Protein 1VPY (pdb70)

Nearest PDB structures (foldseek):
  1vpy-assembly1_A  TM=1.003E+00  e=3.841E-50  Enterococcus faecalis V583
  1ztv-assembly1_B  TM=9.717E-01  e=5.369E-40  Enterococcus faecalis V583
  1vpq-assembly1_A  TM=8.467E-01  e=1.783E-17  Thermotoga maritima MSB8
  3gff-assembly1_B  TM=2.060E-01  e=3.965E-01  Shewanella oneidensis
  5goe-assembly1_A  TM=4.222E-01  e=4.856E+00  Homo sapiens

InterPro domains:
  IPR002763 Protein of unknown function DUF72 [PF01904] (18-260)
  IPR002763 Protein of unknown function DUF72 [PTHR30348] (2-274)
  IPR036520 UPF0759 superfamily [G3DSA:3.20.20.410] (1-277)
  IPR036520 UPF0759 superfamily [SSF117396] (1-264)

Solvent-accessible surface area: 11784 Å² total

Foldseek 3Di:
DQAFEFEEEAPCVVPLLVRLVPGQEYEPVCQDPQDALVVVLVSLVSHDLRRAYEEHHVVLQVGDPCVVPAVDPLSLCSNCNVPNRQVSPRYQAYERAHAQVDADDPVCLVVVVVVLVSQPPGAHEYEYQACNCVPPVNVPVLVSLVSLYQYEQEAEAADPVGGDDRDQDGSHQAEHEYEYAAHFPPPSVLPTAHQDDPVRLVVVVVSQVCSVRHRYYYYYYHGHDPVRSVVSSVNVVNVVND

Structure (mmCIF, N/CA/C/O backbone):
data_1VPY
#
_entry.id   1VPY
#
_cell.length_a   114.079
_cell.length_b   114.079
_cell.length_c   52.307
_cell.angle_alpha   90.00
_cell.angle_beta   90.00
_cell.angle_gamma   120.00
#
_symmetry.space_group_name_H-M   'P 65'
#
loop_
_entity.id
_entity.type
_entity.pdbx_description
1 polymer 'PROTEIN (hypothetical protein EF0366)'
2 non-polymer 'ZINC ION'
3 non-polymer 'UNKNOWN LIGAND'
4 water water
#
loop_
_atom_site.group_PDB
_atom_site.id
_atom_site.type_symbol
_atom_site.label_atom_id
_atom_site.label_alt_id
_atom_site.label_comp_id
_atom_site.label_asym_id
_atom_site.label_entity_id
_atom_site.label_seq_id
_atom_site.pdbx_PDB_ins_code
_atom_site.Cartn_x
_atom_site.Cartn_y
_atom_site.Cartn_z
_atom_site.occupancy
_atom_site.B_iso_or_equiv
_atom_site.auth_seq_id
_atom_site.auth_comp_id
_atom_site.auth_asym_id
_atom_site.auth_atom_id
_atom_site.pdbx_PDB_model_num
ATOM 1 N N . HIS A 1 9 ? 30.738 13.896 49.659 1.00 46.59 -3 HIS A N 1
ATOM 2 C CA . HIS A 1 9 ? 30.368 13.001 48.530 1.00 46.70 -3 HIS A CA 1
ATOM 3 C C . HIS A 1 9 ? 30.560 13.700 47.197 1.00 46.83 -3 HIS A C 1
ATOM 4 O O . HIS A 1 9 ? 30.081 14.822 47.000 1.00 46.85 -3 HIS A O 1
ATOM 11 N N . HIS A 1 10 ? 31.269 13.034 46.288 1.00 46.95 -2 HIS A N 1
ATOM 12 C CA . HIS A 1 10 ? 31.609 13.629 45.000 1.00 47.09 -2 HIS A CA 1
ATOM 13 C C . HIS A 1 10 ? 30.380 13.957 44.136 1.00 47.61 -2 HIS A C 1
ATOM 14 O O . HIS A 1 10 ? 29.866 13.109 43.401 1.00 47.76 -2 HIS A O 1
ATOM 21 N N . HIS A 1 11 ? 29.936 15.206 44.240 1.00 48.17 -1 HIS A N 1
ATOM 22 C CA . HIS A 1 11 ? 28.760 15.710 43.540 1.00 48.78 -1 HIS A CA 1
ATOM 23 C C . HIS A 1 11 ? 29.194 16.434 42.254 1.00 48.64 -1 HIS A C 1
ATOM 24 O O . HIS A 1 11 ? 30.108 17.261 42.283 1.00 48.52 -1 HIS A O 1
ATOM 31 N N . HIS A 1 12 ? 28.563 16.098 41.130 1.00 48.69 0 HIS A N 1
ATOM 32 C CA . HIS A 1 12 ? 28.691 16.885 39.891 1.00 48.69 0 HIS A CA 1
ATOM 33 C C . HIS A 1 12 ? 27.693 18.041 39.955 1.00 49.02 0 HIS A C 1
ATOM 34 O O . HIS A 1 12 ? 26.614 17.890 40.530 1.00 49.34 0 HIS A O 1
ATOM 49 N N . ILE A 1 14 ? 25.053 21.140 38.823 1.00 46.91 2 ILE A N 1
ATOM 50 C CA . ILE A 1 14 ? 24.086 21.758 37.900 1.00 45.62 2 ILE A CA 1
ATOM 51 C C . ILE A 1 14 ? 23.571 23.105 38.426 1.00 44.76 2 ILE A C 1
ATOM 52 O O . ILE A 1 14 ? 22.866 23.162 39.435 1.00 44.81 2 ILE A O 1
ATOM 57 N N . ARG A 1 15 ? 23.908 24.179 37.721 1.00 43.79 3 ARG A N 1
ATOM 58 C CA . ARG A 1 15 ? 23.442 25.521 38.072 1.00 42.80 3 ARG A CA 1
ATOM 59 C C . ARG A 1 15 ? 22.403 26.022 37.072 1.00 42.42 3 ARG A C 1
ATOM 60 O O . ARG A 1 15 ? 22.597 25.920 35.854 1.00 42.21 3 ARG A O 1
ATOM 68 N N . LEU A 1 16 ? 21.308 26.567 37.593 1.00 41.69 4 LEU A N 1
ATOM 69 C CA . LEU A 1 16 ? 20.260 27.144 36.755 1.00 41.23 4 LEU A CA 1
ATOM 70 C C . LEU A 1 16 ? 20.289 28.662 36.811 1.00 40.87 4 LEU A C 1
ATOM 71 O O . LEU A 1 16 ? 20.439 29.252 37.884 1.00 40.89 4 LEU A O 1
ATOM 76 N N . GLY A 1 17 ? 20.137 29.289 35.652 1.00 40.44 5 GLY A N 1
ATOM 77 C CA . GLY A 1 17 ? 20.198 30.739 35.565 1.00 40.18 5 GLY A CA 1
ATOM 78 C C . GLY A 1 17 ? 19.390 31.350 34.445 1.00 39.80 5 GLY A C 1
ATOM 79 O O . GLY A 1 17 ? 18.843 30.643 33.604 1.00 40.00 5 GLY A O 1
ATOM 80 N N . LEU A 1 18 ? 19.327 32.678 34.446 1.00 39.57 6 LEU A N 1
ATOM 81 C CA . LEU A 1 18 ? 18.582 33.438 33.445 1.00 39.32 6 LEU A CA 1
ATOM 82 C C . LEU A 1 18 ? 19.464 34.490 32.793 1.00 39.39 6 LEU A C 1
ATOM 83 O O . LEU A 1 18 ? 20.620 34.676 33.167 1.00 39.29 6 LEU A O 1
ATOM 88 N N . THR A 1 19 ? 18.887 35.179 31.820 1.00 39.74 7 THR A N 1
ATOM 89 C CA . THR A 1 19 ? 19.474 36.369 31.230 1.00 39.90 7 THR A CA 1
ATOM 90 C C . THR A 1 19 ? 18.869 37.614 31.873 1.00 40.33 7 THR A C 1
ATOM 91 O O . THR A 1 19 ? 19.572 38.595 32.144 1.00 40.14 7 THR A O 1
ATOM 95 N N . SER A 1 20 ? 17.558 37.556 32.105 1.00 41.02 8 SER A N 1
ATOM 96 C CA . SER A 1 20 ? 16.803 38.681 32.634 1.00 41.93 8 SER A CA 1
ATOM 97 C C . SER A 1 20 ? 16.722 38.690 34.154 1.00 42.27 8 SER A C 1
ATOM 98 O O . SER A 1 20 ? 15.632 38.607 34.735 1.00 42.37 8 SER A O 1
ATOM 101 N N . PHE A 1 21 ? 17.888 38.784 34.792 1.00 42.67 9 PHE A N 1
ATOM 102 C CA . PHE A 1 21 ? 17.954 39.273 36.165 1.00 43.02 9 PHE A CA 1
ATOM 103 C C . PHE A 1 21 ? 17.289 40.650 36.144 1.00 43.03 9 PHE A C 1
ATOM 104 O O . PHE A 1 21 ? 16.665 41.060 37.119 1.00 43.12 9 PHE A O 1
ATOM 112 N N . SER A 1 22 ? 17.429 41.327 34.999 1.00 43.12 10 SER A N 1
ATOM 113 C CA . SER A 1 22 ? 16.722 42.567 34.652 1.00 43.10 10 SER A CA 1
ATOM 114 C C . SER A 1 22 ? 16.639 43.590 35.793 1.00 43.07 10 SER A C 1
ATOM 115 O O . SER A 1 22 ? 15.590 43.763 36.416 1.00 43.02 10 SER A O 1
ATOM 118 N N . SER A 1 33 ? 13.978 44.336 39.432 1.00 44.78 21 SER A N 1
ATOM 119 C CA . SER A 1 33 ? 14.913 44.102 40.536 1.00 45.00 21 SER A CA 1
ATOM 120 C C . SER A 1 33 ? 16.392 43.942 40.091 1.00 44.83 21 SER A C 1
ATOM 121 O O . SER A 1 33 ? 16.741 44.241 38.947 1.00 44.72 21 SER A O 1
ATOM 124 N N . THR A 1 34 ? 17.243 43.462 41.002 1.00 44.56 22 THR A N 1
ATOM 125 C CA . THR A 1 34 ? 18.702 43.664 40.910 1.00 44.02 22 THR A CA 1
ATOM 126 C C . THR A 1 34 ? 19.540 42.390 40.889 1.00 43.70 22 THR A C 1
ATOM 127 O O . THR A 1 34 ? 19.093 41.341 41.347 1.00 43.48 22 THR A O 1
ATOM 131 N N . LEU A 1 35 ? 20.770 42.505 40.384 1.00 43.36 23 LEU A N 1
ATOM 132 C CA . LEU A 1 35 ? 21.770 41.437 40.485 1.00 43.08 23 LEU A CA 1
ATOM 133 C C . LEU A 1 35 ? 22.011 40.968 41.929 1.00 42.82 23 LEU A C 1
ATOM 134 O O . LEU A 1 35 ? 22.131 39.771 42.178 1.00 42.99 23 LEU A O 1
ATOM 139 N N . TYR A 1 36 ? 22.096 41.906 42.869 1.00 42.45 24 TYR A N 1
ATOM 140 C CA . TYR A 1 36 ? 22.274 41.565 44.279 1.00 42.20 24 TYR A CA 1
ATOM 141 C C . TYR A 1 36 ? 21.155 40.650 44.780 1.00 42.12 24 TYR A C 1
ATOM 142 O O . TYR A 1 36 ? 21.433 39.617 45.388 1.00 42.05 24 TYR A O 1
ATOM 151 N N . GLU A 1 37 ? 19.905 41.024 44.507 1.00 42.10 25 GLU A N 1
ATOM 152 C CA . GLU A 1 37 ? 18.746 40.228 44.919 1.00 42.25 25 GLU A CA 1
ATOM 153 C C . GLU A 1 37 ? 18.593 38.956 44.080 1.00 42.21 25 GLU A C 1
ATOM 154 O O . GLU A 1 37 ? 18.123 37.935 44.573 1.00 42.16 25 GLU A O 1
ATOM 160 N N . TYR A 1 38 ? 18.991 39.017 42.815 1.00 42.32 26 TYR A N 1
ATOM 161 C CA . TYR A 1 38 ? 18.974 37.838 41.959 1.00 42.50 26 TYR A CA 1
ATOM 162 C C . TYR A 1 38 ? 19.869 36.739 42.542 1.00 42.75 26 TYR A C 1
ATOM 163 O O . TYR A 1 38 ? 19.516 35.557 42.517 1.00 42.79 26 TYR A O 1
ATOM 172 N N . ALA A 1 39 ? 21.020 37.146 43.074 1.00 43.10 27 ALA A N 1
ATOM 173 C CA . ALA A 1 39 ? 21.997 36.230 43.658 1.00 43.21 27 ALA A CA 1
ATOM 174 C C . ALA A 1 39 ? 21.540 35.672 45.001 1.00 43.38 27 ALA A C 1
ATOM 175 O O . ALA A 1 39 ? 22.272 34.917 45.639 1.00 43.53 27 ALA A O 1
ATOM 177 N N . SER A 1 40 ? 20.335 36.046 45.428 1.00 43.56 28 SER A N 1
ATOM 178 C CA . SER A 1 40 ? 19.720 35.455 46.619 1.00 43.80 28 SER A CA 1
ATOM 179 C C . SER A 1 40 ? 19.052 34.121 46.299 1.00 43.90 28 SER A C 1
ATOM 180 O O . SER A 1 40 ? 19.026 33.229 47.152 1.00 44.02 28 SER A O 1
ATOM 183 N N . HIS A 1 41 ? 18.502 33.989 45.089 1.00 43.86 29 HIS A N 1
ATOM 184 C CA . HIS A 1 41 ? 17.790 32.761 44.708 1.00 43.92 29 HIS A CA 1
ATOM 185 C C . HIS A 1 41 ? 18.573 31.871 43.746 1.00 43.25 29 HIS A C 1
ATOM 186 O O . HIS A 1 41 ? 18.415 30.658 43.774 1.00 43.28 29 HIS A O 1
ATOM 193 N N . LEU A 1 42 ? 19.387 32.462 42.880 1.00 42.57 30 LEU A N 1
ATOM 194 C CA . LEU A 1 42 ? 20.039 31.667 41.833 1.00 42.05 30 LEU A CA 1
ATOM 195 C C . LEU A 1 42 ? 21.574 31.665 41.875 1.00 41.57 30 LEU A C 1
ATOM 196 O O . LEU A 1 42 ? 22.187 32.655 42.281 1.00 41.44 30 LEU A O 1
ATOM 201 N N . PRO A 1 43 ? 22.194 30.531 41.483 1.00 41.07 31 PRO A N 1
ATOM 202 C CA . PRO A 1 43 ? 23.650 30.381 41.491 1.00 40.52 31 PRO A CA 1
ATOM 203 C C . PRO A 1 43 ? 24.330 30.761 40.169 1.00 39.99 31 PRO A C 1
ATOM 204 O O . PRO A 1 43 ? 25.557 30.710 40.068 1.00 40.09 31 PRO A O 1
ATOM 208 N N . LEU A 1 44 ? 23.546 31.135 39.169 1.00 39.01 32 LEU A N 1
ATOM 209 C CA . LEU A 1 44 ? 24.097 31.405 37.862 1.00 38.55 32 LEU A CA 1
ATOM 210 C C . LEU A 1 44 ? 23.287 32.473 37.162 1.00 38.62 32 LEU A C 1
ATOM 211 O O . LEU A 1 44 ? 22.063 32.501 37.266 1.00 38.41 32 LEU A O 1
ATOM 216 N N . VAL A 1 45 ? 23.980 33.364 36.467 1.00 38.82 33 VAL A N 1
ATOM 217 C CA . VAL A 1 45 ? 23.328 34.352 35.632 1.00 39.49 33 VAL A CA 1
ATOM 218 C C . VAL A 1 45 ? 24.072 34.465 34.308 1.00 40.15 33 VAL A C 1
ATOM 219 O O . VAL A 1 45 ? 25.278 34.248 34.248 1.00 40.01 33 VAL A O 1
ATOM 223 N N . GLU A 1 46 ? 23.343 34.773 33.244 1.00 41.23 34 GLU A N 1
ATOM 224 C CA . GLU A 1 46 ? 23.980 35.198 32.014 1.00 42.46 34 GLU A CA 1
ATOM 225 C C . GLU A 1 46 ? 23.760 36.683 31.853 1.00 43.55 34 GLU A C 1
ATOM 226 O O . GLU A 1 46 ? 22.629 37.161 31.906 1.00 43.56 34 GLU A O 1
ATOM 240 N N . ASP A 1 48 ? 24.205 39.811 29.326 1.00 45.20 36 ASP A N 1
ATOM 241 C CA . ASP A 1 48 ? 24.353 40.159 27.923 1.00 44.83 36 ASP A CA 1
ATOM 242 C C . ASP A 1 48 ? 24.827 41.592 27.726 1.00 44.38 36 ASP A C 1
ATOM 243 O O . ASP A 1 48 ? 25.163 41.993 26.623 1.00 44.03 36 ASP A O 1
ATOM 248 N N . THR A 1 49 ? 24.866 42.343 28.821 1.00 44.15 37 THR A N 1
ATOM 249 C CA . THR A 1 49 ? 25.204 43.765 28.824 1.00 43.88 37 THR A CA 1
ATOM 250 C C . THR A 1 49 ? 26.460 44.144 28.018 1.00 43.64 37 THR A C 1
ATOM 251 O O . THR A 1 49 ? 26.462 45.158 27.325 1.00 43.46 37 THR A O 1
ATOM 255 N N . ALA A 1 50 ? 27.506 43.321 28.097 1.00 43.57 38 ALA A N 1
ATOM 256 C CA . ALA A 1 50 ? 28.786 43.609 27.436 1.00 43.55 38 ALA A CA 1
ATOM 257 C C . ALA A 1 50 ? 28.787 43.280 25.942 1.00 43.69 38 ALA A C 1
ATOM 258 O O . ALA A 1 50 ? 29.712 43.645 25.215 1.00 43.70 38 ALA A O 1
ATOM 260 N N . TYR A 1 51 ? 27.752 42.586 25.493 1.00 43.75 39 TYR A N 1
ATOM 261 C CA . TYR A 1 51 ? 27.561 42.314 24.080 1.00 43.98 39 TYR A CA 1
ATOM 262 C C . TYR A 1 51 ? 27.335 43.618 23.324 1.00 44.05 39 TYR A C 1
ATOM 263 O O . TYR A 1 51 ? 27.712 43.739 22.154 1.00 44.05 39 TYR A O 1
ATOM 272 N N . TYR A 1 52 ? 26.730 44.594 23.999 1.00 43.96 40 TYR A N 1
ATOM 273 C CA . TYR A 1 52 ? 26.348 45.856 23.354 1.00 43.85 40 TYR A CA 1
ATOM 274 C C . TYR A 1 52 ? 27.418 46.911 23.462 1.00 43.43 40 TYR A C 1
ATOM 275 O O . TYR A 1 52 ? 27.478 47.823 22.638 1.00 43.49 40 TYR A O 1
ATOM 284 N N . GLY A 1 53 ? 28.252 46.776 24.488 1.00 42.87 41 GLY A N 1
ATOM 285 C CA . GLY A 1 53 ? 29.330 47.713 24.757 1.00 42.15 41 GLY A CA 1
ATOM 286 C C . GLY A 1 53 ? 30.140 47.206 25.928 1.00 41.74 41 GLY A C 1
ATOM 287 O O . GLY A 1 53 ? 29.584 46.784 26.942 1.00 41.43 41 GLY A O 1
ATOM 288 N N . ILE A 1 54 ? 31.460 47.240 25.776 1.00 41.44 42 ILE A N 1
ATOM 289 C CA . ILE A 1 54 ? 32.368 46.764 26.806 1.00 41.00 42 ILE A CA 1
ATOM 290 C C . ILE A 1 54 ? 32.340 47.727 27.992 1.00 40.84 42 ILE A C 1
ATOM 291 O O . ILE A 1 54 ? 32.685 48.894 27.847 1.00 40.94 42 ILE A O 1
ATOM 296 N N . PRO A 1 55 ? 31.914 47.241 29.170 1.00 40.74 43 PRO A N 1
ATOM 297 C CA . PRO A 1 55 ? 31.769 48.098 30.345 1.00 40.74 43 PRO A CA 1
ATOM 298 C C . PRO A 1 55 ? 33.132 48.470 30.931 1.00 40.76 43 PRO A C 1
ATOM 299 O O . PRO A 1 55 ? 34.114 47.786 30.645 1.00 40.94 43 PRO A O 1
ATOM 303 N N . PRO A 1 56 ? 33.205 49.548 31.736 1.00 40.78 44 PRO A N 1
ATOM 304 C CA . PRO A 1 56 ? 34.488 49.841 32.383 1.00 40.74 44 PRO A CA 1
ATOM 305 C C . PRO A 1 56 ? 34.814 48.822 33.479 1.00 40.67 44 PRO A C 1
ATOM 306 O O . PRO A 1 56 ? 33.910 48.336 34.157 1.00 40.49 44 PRO A O 1
ATOM 310 N N . LYS A 1 57 ? 36.100 48.514 33.636 1.00 40.83 45 LYS A N 1
ATOM 311 C CA . LYS A 1 57 ? 36.575 47.485 34.572 1.00 40.99 45 LYS A CA 1
ATOM 312 C C . LYS A 1 57 ? 35.914 47.529 35.954 1.00 41.05 45 LYS A C 1
ATOM 313 O O . LYS A 1 57 ? 35.575 46.489 36.515 1.00 41.10 45 LYS A O 1
ATOM 315 N N . GLU A 1 58 ? 35.723 48.733 36.486 1.00 41.33 46 GLU A N 1
ATOM 316 C CA . GLU A 1 58 ? 35.195 48.917 37.845 1.00 41.65 46 GLU A CA 1
ATOM 317 C C . GLU A 1 58 ? 33.716 48.561 38.000 1.00 41.46 46 GLU A C 1
ATOM 318 O O . GLU A 1 58 ? 33.268 48.265 39.109 1.00 41.66 46 GLU A O 1
ATOM 324 N N . ARG A 1 59 ? 32.965 48.586 36.900 1.00 41.19 47 ARG A N 1
ATOM 325 C CA . ARG A 1 59 ? 31.583 48.109 36.916 1.00 40.84 47 ARG A CA 1
ATOM 326 C C . ARG A 1 59 ? 31.570 46.595 37.101 1.00 40.28 47 ARG A C 1
ATOM 327 O O . ARG A 1 59 ? 30.847 46.073 37.955 1.00 40.54 47 ARG A O 1
ATOM 335 N N . VAL A 1 60 ? 32.382 45.904 36.302 1.00 39.40 48 VAL A N 1
ATOM 336 C CA . VAL A 1 60 ? 32.601 44.467 36.444 1.00 38.43 48 VAL A CA 1
ATOM 337 C C . VAL A 1 60 ? 33.055 44.124 37.869 1.00 38.22 48 VAL A C 1
ATOM 338 O O . VAL A 1 60 ? 32.606 43.133 38.442 1.00 38.28 48 VAL A O 1
ATOM 342 N N . ALA A 1 61 ? 33.923 44.964 38.436 1.00 37.83 49 ALA A N 1
ATOM 343 C CA . ALA A 1 61 ? 34.400 44.809 39.812 1.00 37.42 49 ALA A CA 1
ATOM 344 C C . ALA A 1 61 ? 33.260 44.787 40.830 1.00 37.21 49 ALA A C 1
ATOM 345 O O . ALA A 1 61 ? 33.259 43.951 41.740 1.00 37.18 49 ALA A O 1
ATOM 347 N N . GLU A 1 62 ? 32.294 45.695 40.669 1.00 37.02 50 GLU A N 1
ATOM 348 C CA . GLU A 1 62 ? 31.139 45.765 41.574 1.00 36.76 50 GLU A CA 1
ATOM 349 C C . GLU A 1 62 ? 30.207 44.579 41.399 1.00 36.65 50 GLU A C 1
ATOM 350 O O . GLU A 1 62 ? 29.697 44.049 42.394 1.00 36.68 50 GLU A O 1
ATOM 356 N N . TRP A 1 63 ? 29.995 44.164 40.144 1.00 36.14 51 TRP A N 1
ATOM 357 C CA . TRP A 1 63 ? 29.201 42.973 39.850 1.00 36.07 51 TRP A CA 1
ATOM 358 C C . TRP A 1 63 ? 29.757 41.797 40.629 1.00 36.05 51 TRP A C 1
ATOM 359 O O . TRP A 1 63 ? 29.003 41.053 41.259 1.00 36.01 51 TRP A O 1
ATOM 370 N N . VAL A 1 64 ? 31.081 41.648 40.581 1.00 36.04 52 VAL A N 1
ATOM 371 C CA . VAL A 1 64 ? 31.784 40.589 41.295 1.00 36.06 52 VAL A CA 1
ATOM 372 C C . VAL A 1 64 ? 31.521 40.665 42.802 1.00 36.18 52 VAL A C 1
ATOM 373 O O . VAL A 1 64 ? 31.130 39.666 43.409 1.00 36.41 52 VAL A O 1
ATOM 377 N N . LYS A 1 65 ? 31.700 41.849 43.385 1.00 36.06 53 LYS A N 1
ATOM 378 C CA . LYS A 1 65 ? 31.503 42.057 44.823 1.00 36.09 53 LYS A CA 1
ATOM 379 C C . LYS A 1 65 ? 30.058 41.810 45.299 1.00 36.22 53 LYS A C 1
ATOM 380 O O . LYS A 1 65 ? 29.831 41.467 46.466 1.00 36.14 53 LYS A O 1
ATOM 383 N N . ALA A 1 66 ? 29.096 41.964 44.388 1.00 36.25 54 ALA A N 1
ATOM 384 C CA . ALA A 1 66 ? 27.667 41.959 44.730 1.00 36.30 54 ALA A CA 1
ATOM 385 C C . ALA A 1 66 ? 27.050 40.570 44.877 1.00 36.27 54 ALA A C 1
ATOM 386 O O . ALA A 1 66 ? 25.910 40.436 45.338 1.00 36.27 54 ALA A O 1
ATOM 388 N N . VAL A 1 67 ? 27.800 39.547 44.482 1.00 36.27 55 VAL A N 1
ATOM 389 C CA . VAL A 1 67 ? 27.312 38.166 44.493 1.00 36.20 55 VAL A CA 1
ATOM 390 C C . VAL A 1 67 ? 28.057 37.295 45.535 1.00 36.43 55 VAL A C 1
ATOM 391 O O . VAL A 1 67 ? 29.178 37.634 45.930 1.00 36.40 55 VAL A O 1
ATOM 395 N N . PRO A 1 68 ? 27.433 36.182 45.994 1.00 36.53 56 PRO A N 1
ATOM 396 C CA . PRO A 1 68 ? 28.081 35.263 46.943 1.00 36.49 56 PRO A CA 1
ATOM 397 C C . PRO A 1 68 ? 29.397 34.665 46.433 1.00 36.67 56 PRO A C 1
ATOM 398 O O . PRO A 1 68 ? 29.687 34.711 45.229 1.00 36.69 56 PRO A O 1
ATOM 402 N N . GLU A 1 69 ? 30.170 34.097 47.358 1.00 36.83 57 GLU A N 1
ATOM 403 C CA . GLU A 1 69 ? 31.496 33.539 47.065 1.00 36.86 57 GLU A CA 1
ATOM 404 C C . GLU A 1 69 ? 31.534 32.547 45.891 1.00 36.74 57 GLU A C 1
ATOM 405 O O . GLU A 1 69 ? 32.537 32.464 45.194 1.00 36.83 57 GLU A O 1
ATOM 411 N N . ASN A 1 70 ? 30.458 31.798 45.674 1.00 36.71 58 ASN A N 1
ATOM 412 C CA . ASN A 1 70 ? 30.452 30.826 44.586 1.00 37.23 58 ASN A CA 1
ATOM 413 C C . ASN A 1 70 ? 29.221 30.908 43.680 1.00 37.15 58 ASN A C 1
ATOM 414 O O . ASN A 1 70 ? 28.606 29.895 43.326 1.00 36.98 58 ASN A O 1
ATOM 419 N N . PHE A 1 71 ? 28.885 32.142 43.319 1.00 36.93 59 PHE A N 1
ATOM 420 C CA . PHE A 1 71 ? 27.937 32.444 42.270 1.00 36.71 59 PHE A CA 1
ATOM 421 C C . PHE A 1 71 ? 28.727 32.456 40.964 1.00 36.78 59 PHE A C 1
ATOM 422 O O . PHE A 1 71 ? 29.903 32.813 40.951 1.00 36.99 59 PHE A O 1
ATOM 430 N N . ARG A 1 72 ? 28.105 32.054 39.864 1.00 36.81 60 ARG A N 1
ATOM 431 C CA . ARG A 1 72 ? 28.819 32.053 38.591 1.00 36.85 60 ARG A CA 1
ATOM 432 C C . ARG A 1 72 ? 28.183 32.954 37.549 1.00 37.03 60 ARG A C 1
ATOM 433 O O . ARG A 1 72 ? 26.968 33.153 37.543 1.00 36.99 60 ARG A O 1
ATOM 441 N N . PHE A 1 73 ? 29.032 33.493 36.675 1.00 37.16 61 PHE A N 1
ATOM 442 C CA . PHE A 1 73 ? 28.610 34.376 35.602 1.00 37.12 61 PHE A CA 1
ATOM 443 C C . PHE A 1 73 ? 28.912 33.733 34.270 1.00 37.48 61 PHE A C 1
ATOM 444 O O . PHE A 1 73 ? 30.019 33.241 34.052 1.00 37.65 61 PHE A O 1
ATOM 452 N N . VAL A 1 74 ? 27.932 33.743 33.377 1.00 38.01 62 VAL A N 1
ATOM 453 C CA . VAL A 1 74 ? 28.192 33.484 31.975 1.00 38.47 62 VAL A CA 1
ATOM 454 C C . VAL A 1 74 ? 28.207 34.854 31.323 1.00 39.26 62 VAL A C 1
ATOM 455 O O . VAL A 1 74 ? 27.182 35.539 31.256 1.00 39.38 62 VAL A O 1
ATOM 467 N N . LYS A 1 76 ? 28.531 37.099 28.176 1.00 39.13 64 LYS A N 1
ATOM 468 C CA . LYS A 1 76 ? 28.462 37.140 26.725 1.00 38.83 64 LYS A CA 1
ATOM 469 C C . LYS A 1 76 ? 29.475 38.156 26.194 1.00 38.75 64 LYS A C 1
ATOM 470 O O . LYS A 1 76 ? 29.470 39.312 26.610 1.00 39.33 64 LYS A O 1
ATOM 476 N N . VAL A 1 77 ? 30.350 37.717 25.294 1.00 38.34 65 VAL A N 1
ATOM 477 C CA . VAL A 1 77 ? 31.397 38.582 24.724 1.00 38.06 65 VAL A CA 1
ATOM 478 C C . VAL A 1 77 ? 30.844 39.699 23.830 1.00 37.90 65 VAL A C 1
ATOM 479 O O . VAL A 1 77 ? 29.724 39.602 23.309 1.00 38.00 65 VAL A O 1
ATOM 483 N N . TYR A 1 78 ? 31.640 40.752 23.666 1.00 37.62 66 TYR A N 1
ATOM 484 C CA . TYR A 1 78 ? 31.289 41.887 22.816 1.00 37.74 66 TYR A CA 1
ATOM 485 C C . TYR A 1 78 ? 30.886 41.441 21.400 1.00 37.79 66 TYR A C 1
ATOM 486 O O . TYR A 1 78 ? 31.539 40.585 20.802 1.00 37.61 66 TYR A O 1
ATOM 495 N N . SER A 1 79 ? 29.807 42.026 20.882 1.00 37.99 67 SER A N 1
ATOM 496 C CA . SER A 1 79 ? 29.256 41.656 19.571 1.00 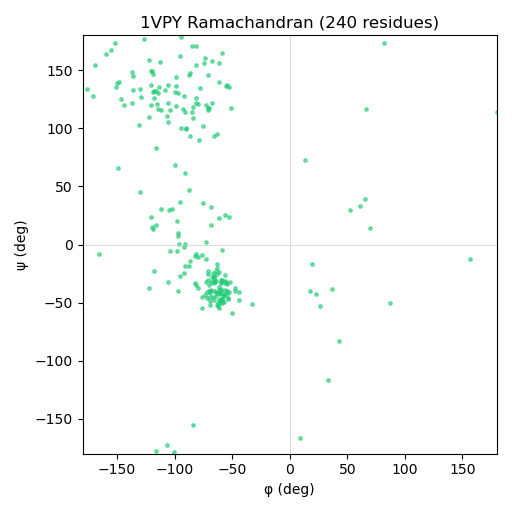38.32 67 SER A CA 1
ATOM 497 C C . SER A 1 79 ? 30.306 41.563 18.462 1.00 38.54 67 SER A C 1
ATOM 498 O O . SER A 1 79 ? 30.222 40.694 17.592 1.00 38.59 67 SER A O 1
ATOM 501 N N . GLY A 1 80 ? 31.288 42.460 18.507 1.00 38.77 68 GLY A N 1
ATOM 502 C CA . GLY A 1 80 ? 32.400 42.455 17.562 1.00 39.15 68 GLY A CA 1
ATOM 503 C C . GLY A 1 80 ? 33.226 41.181 17.570 1.00 39.50 68 GLY A C 1
ATOM 504 O O . GLY A 1 80 ? 33.751 40.771 16.531 1.00 39.74 68 GLY A O 1
ATOM 505 N N . ILE A 1 81 ? 33.340 40.552 18.740 1.00 39.74 69 ILE A N 1
ATOM 506 C CA . ILE A 1 81 ? 34.122 39.324 18.901 1.00 39.85 69 ILE A CA 1
ATOM 507 C C . ILE A 1 81 ? 33.446 38.130 18.222 1.00 40.16 69 ILE A C 1
ATOM 508 O O . ILE A 1 81 ? 34.121 37.225 17.739 1.00 40.20 69 ILE A O 1
ATOM 513 N N . SER A 1 82 ? 32.118 38.140 18.167 1.00 40.62 70 SER A N 1
ATOM 514 C CA . SER A 1 82 ? 31.379 37.065 17.505 1.00 41.19 70 SER A CA 1
ATOM 515 C C . SER A 1 82 ? 30.881 37.465 16.110 1.00 41.73 70 SER A C 1
ATOM 516 O O . SER A 1 82 ? 29.845 36.981 15.641 1.00 41.64 70 SER A O 1
ATOM 519 N N . CYS A 1 83 ? 31.638 38.349 15.461 1.00 42.49 71 CYS A N 1
ATOM 520 C CA . CYS A 1 83 ? 31.392 38.766 14.078 1.00 43.50 71 CYS A CA 1
ATOM 521 C C . CYS A 1 83 ? 30.036 39.448 13.840 1.00 43.70 71 CYS A C 1
ATOM 522 O O . CYS A 1 83 ? 29.448 39.321 12.763 1.00 43.87 71 CYS A O 1
ATOM 525 N N . GLN A 1 84 ? 29.553 40.179 14.838 1.00 44.16 72 GLN A N 1
ATOM 526 C CA . GLN A 1 84 ? 28.249 40.837 14.744 1.00 44.63 72 GLN A CA 1
ATOM 527 C C . GLN A 1 84 ? 28.333 42.346 14.933 1.00 45.01 72 GLN A C 1
ATOM 528 O O . GLN A 1 84 ? 27.623 43.103 14.263 1.00 45.28 72 GLN A O 1
ATOM 534 N N . GLY A 1 85 ? 29.202 42.781 15.839 1.00 45.22 73 GLY A N 1
ATOM 535 C CA . GLY A 1 85 ? 29.355 44.199 16.133 1.00 45.62 73 GLY A CA 1
ATOM 536 C C . GLY A 1 85 ? 29.801 45.052 14.958 1.00 45.95 73 GLY A C 1
ATOM 537 O O . GLY A 1 85 ? 30.401 44.560 13.994 1.00 46.12 73 GLY A O 1
ATOM 538 N N . GLU A 1 86 ? 29.487 46.341 15.044 1.00 45.87 74 GLU A N 1
ATOM 539 C CA . GLU A 1 86 ? 30.062 47.342 14.165 1.00 45.75 74 GLU A CA 1
ATOM 540 C C . GLU A 1 86 ? 31.372 47.823 14.797 1.00 45.41 74 GLU A C 1
ATOM 541 O O . GLU A 1 86 ? 31.631 49.022 14.874 1.00 45.57 74 GLU A O 1
ATOM 547 N N . TRP A 1 87 ? 32.199 46.874 15.235 1.00 44.98 75 TRP A N 1
ATOM 548 C CA . TRP A 1 87 ? 33.319 47.157 16.142 1.00 44.50 75 TRP A CA 1
ATOM 549 C C . TRP A 1 87 ? 34.377 48.113 15.599 1.00 44.02 75 TRP A C 1
ATOM 550 O O . TRP A 1 87 ? 35.091 48.741 16.384 1.00 44.01 75 TRP A O 1
ATOM 561 N N . GLN A 1 88 ? 34.481 48.216 14.273 1.00 43.45 76 GLN A N 1
ATOM 562 C CA . GLN A 1 88 ? 35.399 49.168 13.631 1.00 42.94 76 GLN A CA 1
ATOM 563 C C . GLN A 1 88 ? 35.105 50.610 14.049 1.00 42.44 76 GLN A C 1
ATOM 564 O O . GLN A 1 88 ? 36.011 51.443 14.100 1.00 42.30 76 GLN A O 1
ATOM 570 N N . THR A 1 89 ? 33.834 50.887 14.342 1.00 41.91 77 THR A N 1
ATOM 571 C CA . THR A 1 89 ? 33.385 52.196 14.822 1.00 41.47 77 THR A CA 1
ATOM 572 C C . THR A 1 89 ? 34.071 52.584 16.135 1.00 41.28 77 THR A C 1
ATOM 573 O O . THR A 1 89 ? 34.291 53.770 16.391 1.00 41.34 77 THR A O 1
ATOM 577 N N . TYR A 1 90 ? 34.422 51.585 16.945 1.00 41.03 78 TYR A N 1
ATOM 578 C CA . TYR A 1 90 ? 34.964 51.813 18.285 1.00 40.89 78 TYR A CA 1
ATOM 579 C C . TYR A 1 90 ? 36.389 51.297 18.498 1.00 40.93 78 TYR A C 1
ATOM 580 O O . TYR A 1 90 ? 37.081 51.764 19.399 1.00 40.89 78 TYR A O 1
ATOM 589 N N . TYR A 1 91 ? 36.824 50.330 17.695 1.00 41.01 79 TYR A N 1
ATOM 590 C CA . TYR A 1 91 ? 38.154 49.741 17.877 1.00 41.20 79 TYR A CA 1
ATOM 591 C C . TYR A 1 91 ? 38.967 49.702 16.580 1.00 41.58 79 TYR A C 1
ATOM 592 O O . TYR A 1 91 ? 38.453 49.317 15.527 1.00 41.52 79 TYR A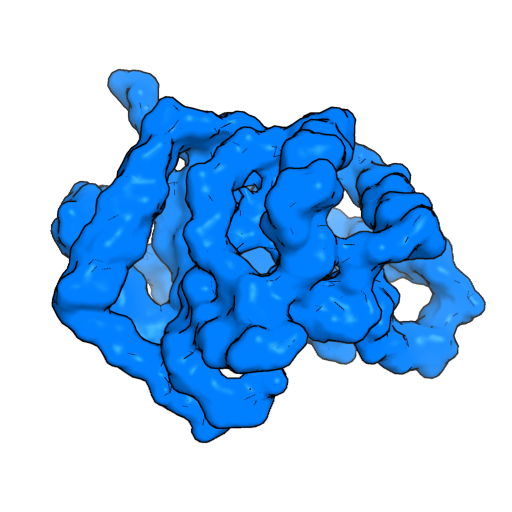 O 1
ATOM 601 N N . ALA A 1 92 ? 40.229 50.126 16.676 1.00 42.22 80 ALA A N 1
ATOM 602 C CA . ALA A 1 92 ? 41.120 50.301 15.516 1.00 42.98 80 ALA A CA 1
ATOM 603 C C . ALA A 1 92 ? 41.521 48.993 14.825 1.00 43.59 80 ALA A C 1
ATOM 604 O O . ALA A 1 92 ? 41.741 48.970 13.611 1.00 43.59 80 ALA A O 1
ATOM 606 N N . SER A 1 93 ? 41.623 47.919 15.609 1.00 44.35 81 SER A N 1
ATOM 607 C CA . SER A 1 93 ? 41.918 46.579 15.099 1.00 44.95 81 SER A CA 1
ATOM 608 C C . SER A 1 93 ? 41.375 45.524 16.058 1.00 45.35 81 SER A C 1
ATOM 609 O O . SER A 1 93 ? 40.991 45.843 17.188 1.00 45.43 81 SER A O 1
ATOM 612 N N . GLU A 1 94 ? 41.346 44.272 15.599 1.00 45.84 82 GLU A N 1
ATOM 613 C CA . GLU A 1 94 ? 40.848 43.149 16.396 1.00 46.36 82 GLU A CA 1
ATOM 614 C C . GLU A 1 94 ? 41.583 43.022 17.729 1.00 46.35 82 GLU A C 1
ATOM 615 O O . GLU A 1 94 ? 40.967 42.720 18.751 1.00 46.39 82 GLU A O 1
ATOM 621 N N . GLU A 1 95 ? 42.894 43.262 17.706 1.00 46.49 83 GLU A N 1
ATOM 622 C CA . GLU A 1 95 ? 43.737 43.169 18.900 1.00 46.75 83 GLU A CA 1
ATOM 623 C C . GLU A 1 95 ? 43.353 44.177 19.978 1.00 46.76 83 GLU A C 1
ATOM 624 O O . GLU A 1 95 ? 43.143 43.804 21.130 1.00 46.71 83 GLU A O 1
ATOM 630 N N . GLU A 1 96 ? 43.260 45.449 19.593 1.00 46.97 84 GLU A N 1
ATOM 631 C CA . GLU A 1 96 ? 42.832 46.524 20.487 1.00 47.21 84 GLU A CA 1
ATOM 632 C C . GLU A 1 96 ? 41.493 46.183 21.150 1.00 47.40 84 GLU A C 1
ATOM 633 O O . GLU A 1 96 ? 41.276 46.480 22.330 1.00 47.35 84 GLU A O 1
ATOM 647 N N . ILE A 1 98 ? 40.180 43.016 21.636 1.00 46.56 86 ILE A N 1
ATOM 648 C CA . ILE A 1 98 ? 40.383 41.925 22.581 1.00 45.96 86 ILE A CA 1
ATOM 649 C C . ILE A 1 98 ? 40.992 42.421 23.897 1.00 45.83 86 ILE A C 1
ATOM 650 O O . ILE A 1 98 ? 40.549 42.013 24.975 1.00 45.92 86 ILE A O 1
ATOM 655 N N . THR A 1 99 ? 41.979 43.315 23.804 1.00 45.36 87 THR A N 1
ATOM 656 C CA . THR A 1 99 ? 42.621 43.910 24.983 1.00 45.07 87 THR A CA 1
ATOM 657 C C . THR A 1 99 ? 41.634 44.683 25.858 1.00 44.77 87 THR A C 1
ATOM 658 O O . THR A 1 99 ? 41.695 44.600 27.083 1.00 44.89 87 THR A O 1
ATOM 662 N N . ALA A 1 100 ? 40.743 45.444 25.224 1.00 44.32 88 ALA A N 1
ATOM 663 C CA . ALA A 1 100 ? 39.739 46.225 25.942 1.00 44.01 88 ALA A CA 1
ATOM 664 C C . ALA A 1 100 ? 38.778 45.314 26.696 1.00 43.84 88 ALA A C 1
ATOM 665 O O . ALA A 1 100 ? 38.467 45.557 27.866 1.00 43.74 88 ALA A O 1
ATOM 667 N N . PHE A 1 101 ? 38.329 44.256 26.023 1.00 43.71 89 PHE A N 1
ATOM 668 C CA . PHE A 1 101 ? 37.437 43.277 26.631 1.00 43.56 89 PHE A CA 1
ATOM 669 C C . PHE A 1 101 ? 38.099 42.580 27.818 1.00 43.47 89 PHE A C 1
ATOM 670 O O . PHE A 1 101 ? 37.539 4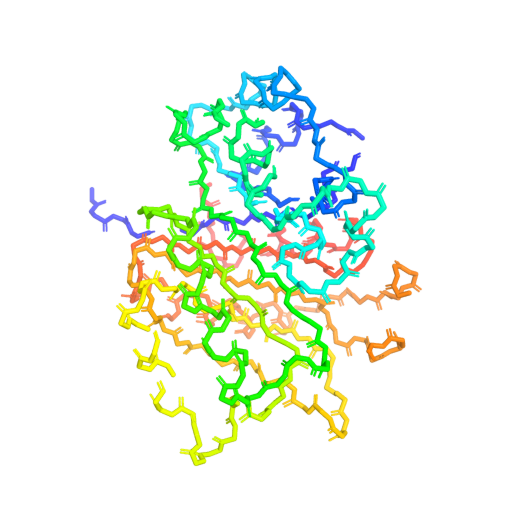2.562 28.919 1.00 43.76 89 PHE A O 1
ATOM 678 N N . LEU A 1 102 ? 39.292 42.029 27.598 1.00 43.10 90 LEU A N 1
ATOM 679 C CA . LEU A 1 102 ? 40.008 41.290 28.638 1.00 42.68 90 LEU A CA 1
ATOM 680 C C . LEU A 1 102 ? 40.475 42.185 29.784 1.00 42.82 90 LEU A C 1
ATOM 681 O O . LEU A 1 102 ? 40.625 41.714 30.919 1.00 42.93 90 LEU A O 1
ATOM 686 N N . GLU A 1 103 ? 40.709 43.464 29.482 1.00 42.71 91 GLU A N 1
ATOM 687 C CA . GLU A 1 103 ? 41.094 44.448 30.498 1.00 42.95 91 GLU A CA 1
ATOM 688 C C . GLU A 1 103 ? 39.911 44.785 31.404 1.00 42.96 91 GLU A C 1
ATOM 689 O O . GLU A 1 103 ? 40.068 44.913 32.619 1.00 43.07 91 GLU A O 1
ATOM 691 N N . SER A 1 104 ? 38.727 44.917 30.810 1.00 43.08 92 SER A N 1
ATOM 692 C CA . SER A 1 104 ? 37.522 45.218 31.574 1.00 43.07 92 SER A CA 1
ATOM 693 C C . SER A 1 104 ? 37.034 43.992 32.328 1.00 43.01 92 SER A C 1
ATOM 694 O O . SER A 1 104 ? 36.456 44.115 33.404 1.00 43.04 92 SER A O 1
ATOM 705 N N . ALA A 1 106 ? 38.895 41.751 33.666 1.00 42.30 94 ALA A N 1
ATOM 706 C CA . ALA A 1 106 ? 39.918 41.346 34.633 1.00 41.88 94 ALA A CA 1
ATOM 707 C C . ALA A 1 106 ? 39.364 40.979 36.016 1.00 41.50 94 ALA A C 1
ATOM 708 O O . ALA A 1 106 ? 39.686 39.905 36.523 1.00 41.63 94 ALA A O 1
ATOM 710 N N . PRO A 1 107 ? 38.521 41.846 36.626 1.00 41.15 95 PRO A N 1
ATOM 711 C CA . PRO A 1 107 ? 38.114 41.526 37.994 1.00 40.98 95 PRO A CA 1
ATOM 712 C C . PRO A 1 107 ? 37.249 40.267 38.088 1.00 40.89 95 PRO A C 1
ATOM 713 O O . PRO A 1 107 ? 37.219 39.634 39.137 1.00 41.01 95 PRO A O 1
ATOM 717 N N . LEU A 1 108 ? 36.558 39.912 37.005 1.00 40.52 96 LEU A N 1
ATOM 718 C CA . LEU A 1 108 ? 35.798 38.665 36.954 1.00 40.16 96 LEU A CA 1
ATOM 719 C C . LEU A 1 108 ? 36.721 37.457 36.752 1.00 40.21 96 LEU A C 1
ATOM 720 O O . LEU A 1 108 ? 36.574 36.435 37.423 1.00 39.97 96 LEU A O 1
ATOM 725 N N . ILE A 1 109 ? 37.664 37.589 35.824 1.00 40.40 97 ILE A N 1
ATOM 726 C CA . ILE A 1 109 ? 38.626 36.534 35.509 1.00 40.57 97 ILE A CA 1
ATOM 727 C C . ILE A 1 109 ? 39.461 36.157 36.741 1.00 40.73 97 ILE A C 1
ATOM 728 O O . ILE A 1 109 ? 39.629 34.976 37.054 1.00 40.88 97 ILE A O 1
ATOM 733 N N . GLU A 1 110 ? 39.960 37.171 37.444 1.00 40.75 98 GLU A N 1
ATOM 734 C CA . GLU A 1 110 ? 40.752 36.976 38.654 1.00 40.71 98 GLU A CA 1
ATOM 735 C C . GLU A 1 110 ? 39.914 36.516 39.850 1.00 40.42 98 GLU A C 1
ATOM 736 O O . GLU A 1 110 ? 40.464 36.082 40.867 1.00 40.83 98 GLU A O 1
ATOM 742 N N . SER A 1 111 ? 38.594 36.604 39.728 1.00 40.03 99 SER A N 1
ATOM 743 C CA . SER A 1 111 ? 37.697 36.320 40.849 1.00 39.76 99 SER A CA 1
ATOM 744 C C . SER A 1 111 ? 37.306 34.856 40.988 1.00 39.47 99 SER A C 1
ATOM 745 O O . SER A 1 111 ? 36.841 34.446 42.054 1.00 39.53 99 SER A O 1
ATOM 748 N N . LYS A 1 112 ? 37.479 34.083 39.914 1.00 39.07 100 LYS A N 1
ATOM 749 C CA . LYS A 1 112 ? 37.057 32.676 39.865 1.00 38.71 100 LYS A CA 1
ATOM 750 C C . LYS A 1 112 ? 35.526 32.499 39.852 1.00 38.42 100 LYS A C 1
ATOM 751 O O . LYS A 1 112 ? 35.020 31.389 40.056 1.00 38.47 100 LYS A O 1
ATOM 753 N N . LYS A 1 113 ? 34.797 33.587 39.599 1.00 37.92 101 LYS A N 1
ATOM 754 C CA . LYS A 1 113 ? 33.333 33.543 39.497 1.00 37.31 101 LYS A CA 1
ATOM 755 C C . LYS A 1 113 ? 32.875 33.453 38.042 1.00 37.27 101 LYS A C 1
ATOM 756 O O . LYS A 1 113 ? 31.683 33.540 37.742 1.00 37.49 101 LYS A O 1
ATOM 762 N N . LEU A 1 114 ? 33.824 33.276 37.132 1.00 36.99 102 LEU A N 1
ATOM 763 C CA . LEU A 1 114 ? 33.487 33.127 35.723 1.00 36.48 102 LEU A CA 1
ATOM 764 C C . LEU A 1 114 ? 33.120 31.679 35.432 1.00 36.57 102 LEU A C 1
ATOM 765 O O . LEU A 1 114 ? 33.931 30.776 35.622 1.00 36.46 102 LEU A O 1
ATOM 770 N N . PHE A 1 115 ? 31.886 31.458 34.991 1.00 36.51 103 PHE A N 1
ATOM 771 C CA . PHE A 1 115 ? 31.521 30.156 34.471 1.00 36.64 103 PHE A CA 1
ATOM 772 C C . PHE A 1 115 ? 32.109 29.984 33.053 1.00 36.52 103 PHE A C 1
ATOM 773 O O . PHE A 1 115 ? 32.845 29.030 32.794 1.00 36.60 103 PHE A O 1
ATOM 781 N N . ALA A 1 116 ? 31.813 30.921 32.157 1.00 36.14 104 ALA A N 1
ATOM 782 C CA . ALA A 1 116 ? 32.394 30.912 30.817 1.00 36.26 104 ALA A CA 1
ATOM 783 C C . ALA A 1 116 ? 32.115 32.221 30.090 1.00 36.31 104 ALA A C 1
ATOM 784 O O . ALA A 1 116 ? 31.146 32.910 30.415 1.00 36.55 104 ALA A O 1
ATOM 786 N N . PHE A 1 117 ? 32.973 32.576 29.135 1.00 36.08 105 PHE A N 1
ATOM 787 C CA . PHE A 1 117 ? 32.616 33.598 28.151 1.00 36.44 105 PHE A CA 1
ATOM 788 C C . PHE A 1 117 ? 31.778 32.950 27.061 1.00 36.55 105 PHE A C 1
ATOM 789 O O . PHE A 1 117 ? 32.192 31.942 26.480 1.00 37.16 105 PHE A O 1
ATOM 797 N N . LEU A 1 118 ? 30.596 33.501 26.799 1.00 36.42 106 LEU A N 1
ATOM 798 C CA . LEU A 1 118 ? 29.756 32.972 25.728 1.00 36.42 106 LEU A CA 1
ATOM 799 C C . LEU A 1 118 ? 30.031 33.725 24.445 1.00 36.56 106 LEU A C 1
ATOM 800 O O . LEU A 1 118 ? 29.817 34.926 24.362 1.00 36.74 106 LEU A O 1
ATOM 805 N N . VAL A 1 119 ? 30.543 33.008 23.456 1.00 37.06 107 VAL A N 1
ATOM 806 C CA . VAL A 1 119 ? 30.727 33.562 22.122 1.00 37.23 107 VAL A CA 1
ATOM 807 C C . VAL A 1 119 ? 29.638 32.933 21.258 1.00 37.59 107 VAL A C 1
ATOM 808 O O . VAL A 1 119 ? 29.709 31.752 20.906 1.00 37.84 107 VAL A O 1
ATOM 812 N N . GLN A 1 120 ? 28.622 33.733 20.943 1.00 37.81 108 GLN A N 1
ATOM 813 C CA . GLN A 1 120 ? 27.426 33.257 20.263 1.00 38.04 108 GLN A CA 1
ATOM 814 C C . GLN A 1 120 ? 27.347 33.831 18.839 1.00 38.13 108 GLN A C 1
ATOM 815 O O . GLN A 1 120 ? 27.228 35.046 18.667 1.00 38.35 108 GLN A O 1
ATOM 821 N N . PHE A 1 121 ? 27.412 32.957 17.832 1.00 38.11 109 PHE A N 1
ATOM 822 C CA . PHE A 1 121 ? 27.470 33.379 16.420 1.00 38.53 109 PHE A CA 1
ATOM 823 C C . PHE A 1 121 ? 26.116 33.415 15.726 1.00 38.75 109 PHE A C 1
ATOM 824 O O . PHE A 1 121 ? 25.155 32.810 16.179 1.00 39.10 109 PHE A O 1
ATOM 832 N N . SER A 1 122 ? 26.055 34.119 14.606 1.00 39.26 110 SER A N 1
ATOM 833 C CA . SER A 1 122 ? 24.815 34.249 13.845 1.00 39.49 110 SER A CA 1
ATOM 834 C C . SER A 1 122 ? 24.530 33.054 12.946 1.00 39.67 110 SER A C 1
ATOM 835 O O . SER A 1 122 ? 25.375 32.168 12.764 1.00 39.63 110 SER A O 1
ATOM 838 N N . GLY A 1 123 ? 23.328 33.051 12.379 1.00 39.85 111 GLY A N 1
ATOM 839 C CA . GLY A 1 123 ? 22.913 32.026 11.433 1.00 40.00 111 GLY A CA 1
ATOM 840 C C . GLY A 1 123 ? 23.751 32.018 10.171 1.00 39.95 111 GLY A C 1
ATOM 841 O O . GLY A 1 123 ? 23.797 31.013 9.469 1.00 40.08 111 GLY A O 1
ATOM 842 N N . THR A 1 124 ? 24.424 33.136 9.898 1.00 40.08 112 THR A N 1
ATOM 843 C CA . THR A 1 124 ? 25.250 33.299 8.693 1.00 40.10 112 THR A CA 1
ATOM 844 C C . THR A 1 124 ? 26.682 32.783 8.892 1.00 40.26 112 THR A C 1
ATOM 845 O O . THR A 1 124 ? 27.428 32.608 7.921 1.00 40.28 112 THR A O 1
ATOM 849 N N . PHE A 1 125 ? 27.054 32.554 10.153 1.00 40.33 113 PHE A N 1
ATOM 850 C CA . PHE A 1 125 ? 28.355 31.993 10.525 1.00 40.38 113 PHE A CA 1
ATOM 851 C C . PHE A 1 125 ? 28.279 30.469 10.484 1.00 40.41 113 PHE A C 1
ATOM 852 O O . PHE A 1 125 ? 27.881 29.820 11.463 1.00 40.81 113 PHE A O 1
ATOM 860 N N . GLY A 1 126 ? 28.656 29.903 9.344 1.00 40.25 114 GLY A N 1
ATOM 861 C CA . GLY A 1 126 ? 28.561 28.468 9.128 1.00 40.17 114 GLY A CA 1
ATOM 862 C C . GLY A 1 126 ? 29.906 27.803 8.935 1.00 40.16 114 GLY A C 1
ATOM 863 O O . GLY A 1 126 ? 30.947 28.456 9.004 1.00 40.04 114 GLY A O 1
ATOM 864 N N . CYS A 1 127 ? 29.868 26.496 8.691 1.00 40.26 115 CYS A N 1
ATOM 865 C CA . CYS A 1 127 ? 31.061 25.667 8.533 1.00 40.24 115 CYS A CA 1
ATOM 866 C C . CYS A 1 127 ? 31.852 26.053 7.280 1.00 40.27 115 CYS A C 1
ATOM 867 O O . CYS A 1 127 ? 31.571 25.581 6.175 1.00 40.05 115 CYS A O 1
ATOM 870 N N . THR A 1 128 ? 32.824 26.938 7.470 1.00 40.34 116 THR A N 1
ATOM 871 C CA . THR A 1 128 ? 33.718 27.362 6.402 1.00 40.44 116 THR A CA 1
ATOM 872 C C . THR A 1 128 ? 35.159 27.403 6.915 1.00 40.61 116 THR A C 1
ATOM 873 O O . THR A 1 128 ? 35.401 27.717 8.090 1.00 40.68 116 THR A O 1
ATOM 877 N N . LYS A 1 129 ? 36.102 27.065 6.034 1.00 40.70 117 LYS A N 1
ATOM 878 C CA . LYS A 1 129 ? 37.529 27.066 6.363 1.00 40.78 117 LYS A CA 1
ATOM 879 C C . LYS A 1 129 ? 37.935 28.409 6.960 1.00 40.85 117 LYS A C 1
ATOM 880 O O . LYS A 1 129 ? 38.688 28.459 7.938 1.00 40.91 117 LYS A O 1
ATOM 882 N N . GLU A 1 130 ? 37.403 29.483 6.372 1.00 40.87 118 GLU A N 1
ATOM 883 C CA . GLU A 1 130 ? 37.641 30.850 6.822 1.00 40.88 118 GLU A CA 1
ATOM 884 C C . GLU A 1 130 ? 37.408 31.008 8.320 1.00 40.88 118 GLU A C 1
ATOM 885 O O . GLU A 1 130 ? 38.322 31.375 9.062 1.00 40.85 118 GLU A O 1
ATOM 891 N N . ASN A 1 131 ? 36.199 30.710 8.776 1.00 40.83 119 ASN A N 1
ATOM 892 C CA . ASN A 1 131 ? 35.885 30.998 10.163 1.00 40.84 119 ASN A CA 1
ATOM 893 C C . ASN A 1 131 ? 36.026 29.852 11.162 1.00 40.57 119 ASN A C 1
ATOM 894 O O . ASN A 1 131 ? 35.781 30.021 12.358 1.00 40.48 119 ASN A O 1
ATOM 899 N N . VAL A 1 132 ? 36.435 28.685 10.664 1.00 40.22 120 VAL A N 1
ATOM 900 C CA . VAL A 1 132 ? 37.045 27.661 11.514 1.00 39.71 120 VAL A CA 1
ATOM 901 C C . VAL A 1 132 ? 38.372 28.260 12.004 1.00 39.65 120 VAL A C 1
ATOM 902 O O . VAL A 1 132 ? 38.668 28.244 13.205 1.00 39.57 120 VAL A O 1
ATOM 906 N N . ALA A 1 133 ? 39.140 28.816 11.062 1.00 39.31 121 ALA A N 1
ATOM 907 C CA . ALA A 1 133 ? 40.380 29.538 11.360 1.00 39.12 121 ALA A CA 1
ATOM 908 C C . ALA A 1 133 ? 40.151 30.802 12.198 1.00 38.99 121 ALA A C 1
ATOM 909 O O . ALA A 1 133 ? 41.098 31.345 12.773 1.00 38.98 121 ALA A O 1
ATOM 911 N N . TYR A 1 134 ? 38.904 31.271 12.254 1.00 38.75 122 TYR A N 1
ATOM 912 C CA . TYR A 1 134 ? 38.533 32.353 13.163 1.00 38.53 122 TYR A CA 1
ATOM 913 C C . TYR A 1 134 ? 38.285 31.825 14.571 1.00 38.48 122 TYR A C 1
ATOM 914 O O . TYR A 1 134 ? 38.580 32.511 15.550 1.00 38.56 122 TYR A O 1
ATOM 923 N N . LEU A 1 135 ? 37.732 30.615 14.671 1.00 38.34 123 LEU A N 1
ATOM 924 C CA . LEU A 1 135 ? 37.526 29.971 15.971 1.00 38.16 123 LEU A CA 1
ATOM 925 C C . LEU A 1 135 ? 38.863 29.666 16.641 1.00 38.32 123 LEU A C 1
ATOM 926 O O . LEU A 1 135 ? 38.973 29.691 17.868 1.00 38.29 123 LEU A O 1
ATOM 931 N N . GLN A 1 136 ? 39.878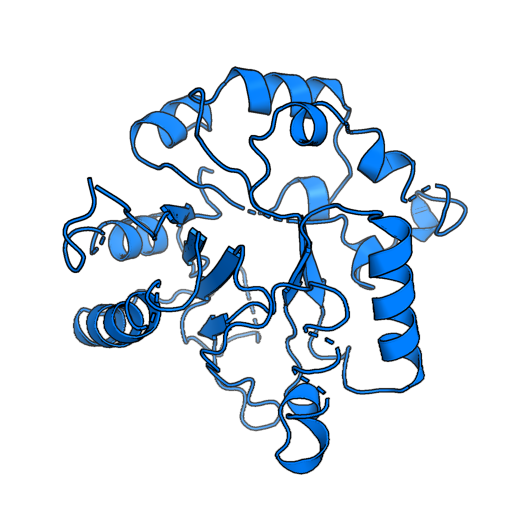 29.394 15.825 1.00 38.40 124 GLN A N 1
ATOM 932 C CA . GLN A 1 136 ? 41.232 29.210 16.323 1.00 38.53 124 GLN A CA 1
ATOM 933 C C . GLN A 1 136 ? 41.789 30.524 16.855 1.00 38.75 124 GLN A C 1
ATOM 934 O O . GLN A 1 136 ? 42.457 30.537 17.889 1.00 38.75 124 GLN A O 1
ATOM 940 N N . LYS A 1 137 ? 41.489 31.625 16.165 1.00 39.02 125 LYS A N 1
ATOM 941 C CA . LYS A 1 137 ? 41.852 32.966 16.644 1.00 39.59 125 LYS A CA 1
ATOM 942 C C . LYS A 1 137 ? 41.191 33.285 17.990 1.00 39.79 125 LYS A C 1
ATOM 943 O O . LYS A 1 137 ? 41.818 33.901 18.858 1.00 40.01 125 LYS A O 1
ATOM 949 N N . ILE A 1 138 ? 39.935 32.862 18.156 1.00 39.89 126 ILE A N 1
ATOM 950 C CA . ILE A 1 138 ? 39.218 33.014 19.424 1.00 39.98 126 ILE A CA 1
ATOM 951 C C . ILE A 1 138 ? 39.973 32.311 20.550 1.00 40.24 126 ILE A C 1
ATOM 952 O O . ILE A 1 138 ? 40.183 32.890 21.619 1.00 40.14 126 ILE A O 1
ATOM 957 N N . ARG A 1 139 ? 40.376 31.066 20.297 1.00 40.66 127 ARG A N 1
ATOM 958 C CA . ARG A 1 139 ? 41.094 30.264 21.289 1.00 41.10 127 ARG A CA 1
ATOM 959 C C . ARG A 1 139 ? 42.389 30.944 21.721 1.00 41.62 127 ARG A C 1
ATOM 960 O O . ARG A 1 139 ? 42.672 31.042 22.915 1.00 41.78 127 ARG A O 1
ATOM 968 N N . HIS A 1 140 ? 43.154 31.426 20.743 1.00 42.23 128 HIS A N 1
ATOM 969 C CA . HIS A 1 140 ? 44.395 32.148 21.006 1.00 42.96 128 HIS A CA 1
ATOM 970 C C . HIS A 1 140 ? 44.158 33.414 21.823 1.00 42.65 128 HIS A C 1
ATOM 971 O O . HIS A 1 140 ? 44.824 33.621 22.835 1.00 42.60 128 HIS A O 1
ATOM 978 N N . TRP A 1 141 ? 43.207 34.243 21.384 1.00 42.49 129 TRP A N 1
ATOM 979 C CA . TRP A 1 141 ? 42.843 35.475 22.091 1.00 42.30 129 TRP A CA 1
ATOM 980 C C . TRP A 1 141 ? 42.450 35.231 23.536 1.00 42.38 129 TRP A C 1
ATOM 981 O O . TRP A 1 141 ? 42.668 36.082 24.392 1.00 42.33 129 TRP A O 1
ATOM 992 N N . PHE A 1 142 ? 41.854 34.075 23.801 1.00 42.67 130 PHE A N 1
ATOM 993 C CA . PHE A 1 142 ? 41.353 33.775 25.135 1.00 43.04 130 PHE A CA 1
ATOM 994 C C . PHE A 1 142 ? 42.213 32.789 25.921 1.00 43.47 130 PHE A C 1
ATOM 995 O O . PHE A 1 142 ? 41.700 32.047 26.758 1.00 43.69 130 PHE A O 1
ATOM 1003 N N . LYS A 1 143 ? 43.518 32.800 25.645 1.00 43.92 131 LYS A N 1
ATOM 1004 C CA . LYS A 1 143 ? 44.516 32.061 26.423 1.00 44.16 131 LYS A CA 1
ATOM 1005 C C . LYS A 1 143 ? 43.954 30.756 26.975 1.00 44.24 131 LYS A C 1
ATOM 1006 O O . LYS A 1 143 ? 43.569 29.875 26.206 1.00 44.62 131 LYS A O 1
ATOM 1008 N N . ASP A 1 144 ? 43.883 30.641 28.299 1.00 44.18 132 ASP A N 1
ATOM 1009 C CA . ASP A 1 144 ? 43.393 29.420 28.939 1.00 43.95 132 ASP A CA 1
ATOM 1010 C C . ASP A 1 144 ? 42.058 29.651 29.641 1.00 43.41 132 ASP A C 1
ATOM 1011 O O . ASP A 1 144 ? 41.740 28.990 30.632 1.00 43.61 132 ASP A O 1
ATOM 1016 N N . LEU A 1 145 ? 41.274 30.581 29.101 1.00 42.65 133 LEU A N 1
ATOM 1017 C CA . LEU A 1 145 ? 39.997 30.983 29.682 1.00 41.75 133 LEU A CA 1
ATOM 1018 C C . LEU A 1 145 ? 38.861 30.085 29.187 1.00 41.34 133 LEU A C 1
ATOM 1019 O O . LEU A 1 145 ? 38.892 29.632 28.036 1.00 41.52 133 LEU A O 1
ATOM 1024 N N . PRO A 1 146 ? 37.858 29.823 30.054 1.00 40.63 134 PRO A N 1
ATOM 1025 C CA . PRO A 1 146 ? 36.740 28.948 29.687 1.00 39.90 134 PRO A CA 1
ATOM 1026 C C . PRO A 1 146 ? 35.814 29.602 28.658 1.00 39.34 134 PRO A C 1
ATOM 1027 O O . PRO A 1 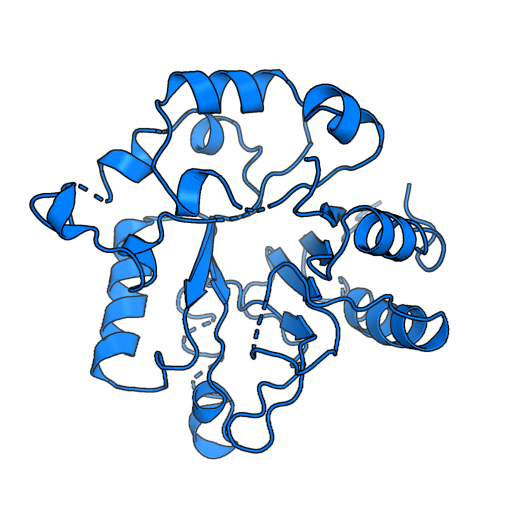146 ? 35.189 30.622 28.947 1.00 39.39 134 PRO A O 1
ATOM 1031 N N . ILE A 1 147 ? 35.740 29.017 27.466 1.00 38.59 135 ILE A N 1
ATOM 1032 C CA . ILE A 1 147 ? 34.933 29.574 26.382 1.00 37.89 135 ILE A CA 1
ATOM 1033 C C . ILE A 1 147 ? 33.780 28.647 26.002 1.00 37.60 135 ILE A C 1
ATOM 1034 O O . ILE A 1 147 ? 33.993 27.491 25.633 1.00 37.49 135 ILE A O 1
ATOM 1039 N N . ALA A 1 148 ? 32.559 29.162 26.111 1.00 36.91 136 ALA A N 1
ATOM 1040 C CA . ALA A 1 148 ? 31.393 28.454 25.632 1.00 36.56 136 ALA A CA 1
ATOM 1041 C C . ALA A 1 148 ? 31.045 29.017 24.263 1.00 36.46 136 ALA A C 1
ATOM 1042 O O . ALA A 1 148 ? 30.780 30.216 24.120 1.00 36.75 136 ALA A O 1
ATOM 1044 N N . ILE A 1 149 ? 31.073 28.153 23.254 1.00 36.19 137 ILE A N 1
ATOM 1045 C CA . ILE A 1 149 ? 30.782 28.542 21.872 1.00 35.94 137 ILE A CA 1
ATOM 1046 C C . ILE A 1 149 ? 29.340 28.151 21.557 1.00 36.18 137 ILE A C 1
ATOM 1047 O O . ILE A 1 149 ? 28.922 27.023 21.835 1.00 36.32 137 ILE A O 1
ATOM 1052 N N . GLU A 1 150 ? 28.581 29.088 20.996 1.00 36.50 138 GLU A N 1
ATOM 1053 C CA . GLU A 1 150 ? 27.241 28.793 20.479 1.00 36.58 138 GLU A CA 1
ATOM 1054 C C . GLU A 1 150 ? 27.113 29.105 18.990 1.00 36.40 138 GLU A C 1
ATOM 1055 O O . GLU A 1 150 ? 27.583 30.144 18.539 1.00 36.47 138 GLU A O 1
ATOM 1061 N N . LEU A 1 151 ? 26.455 28.207 18.251 1.00 36.45 139 LEU A N 1
ATOM 1062 C CA . LEU A 1 151 ? 26.236 28.353 16.801 1.00 36.39 139 LEU A CA 1
ATOM 1063 C C . LEU A 1 151 ? 24.738 28.367 16.446 1.00 36.87 139 LEU A C 1
ATOM 1064 O O . LEU A 1 151 ? 23.931 27.741 17.142 1.00 36.48 139 LEU A O 1
ATOM 1069 N N . ARG A 1 152 ? 24.380 29.084 15.371 1.00 37.42 140 ARG A N 1
ATOM 1070 C CA . ARG A 1 152 ? 22.993 29.136 14.855 1.00 38.02 140 ARG A CA 1
ATOM 1071 C C . ARG A 1 152 ? 22.894 28.650 13.417 1.00 38.28 140 ARG A C 1
ATOM 1072 O O . ARG A 1 152 ? 21.957 29.015 12.700 1.00 38.49 140 ARG A O 1
ATOM 1080 N N . ASN A 1 153 ? 23.854 27.838 12.991 1.00 38.59 141 ASN A N 1
ATOM 1081 C CA . ASN A 1 153 ? 23.873 27.322 11.621 1.00 38.79 141 ASN A CA 1
ATOM 1082 C C . ASN A 1 153 ? 24.034 25.807 11.603 1.00 39.07 141 ASN A C 1
ATOM 1083 O O . ASN A 1 153 ? 24.972 25.270 12.194 1.00 39.03 141 ASN A O 1
ATOM 1088 N N . ASN A 1 154 ? 23.129 25.123 10.911 1.00 39.63 142 ASN A N 1
ATOM 1089 C CA . ASN A 1 154 ? 23.081 23.660 10.948 1.00 40.27 142 ASN A CA 1
ATOM 1090 C C . ASN A 1 154 ? 24.156 22.928 10.135 1.00 40.61 142 ASN A C 1
ATOM 1091 O O . ASN A 1 154 ? 24.275 21.706 10.249 1.00 40.80 142 ASN A O 1
ATOM 1096 N N . SER A 1 155 ? 24.925 23.652 9.320 1.00 41.00 143 SER A N 1
ATOM 1097 C CA . SER A 1 155 ? 25.968 23.015 8.499 1.00 41.38 143 SER A CA 1
ATOM 1098 C C . SER A 1 155 ? 27.084 22.442 9.372 1.00 41.64 143 SER A C 1
ATOM 1099 O O . SER A 1 155 ? 27.682 21.422 9.027 1.00 41.77 143 SER A O 1
ATOM 1102 N N . TRP A 1 156 ? 27.345 23.106 10.499 1.00 42.06 144 TRP A N 1
ATOM 1103 C CA . TRP A 1 156 ? 28.219 22.589 11.558 1.00 42.53 144 TRP A CA 1
ATOM 1104 C C . TRP A 1 156 ? 27.754 21.224 12.071 1.00 42.69 144 TRP A C 1
ATOM 1105 O O . TRP A 1 156 ? 28.558 20.442 12.579 1.00 42.77 144 TRP A O 1
ATOM 1116 N N . TYR A 1 157 ? 26.454 20.959 11.947 1.00 42.88 145 TYR A N 1
ATOM 1117 C CA . TYR A 1 157 ? 25.832 19.762 12.506 1.00 43.05 145 TYR A CA 1
ATOM 1118 C C . TYR A 1 157 ? 25.500 18.684 11.476 1.00 43.34 145 TYR A C 1
ATOM 1119 O O . TYR A 1 157 ? 25.067 17.590 11.851 1.00 43.38 145 TYR A O 1
ATOM 1128 N N . GLN A 1 158 ? 25.703 18.995 10.192 1.00 43.57 146 GLN A N 1
ATOM 1129 C CA . GLN A 1 158 ? 25.425 18.063 9.098 1.00 43.76 146 GLN A CA 1
ATOM 1130 C C . GLN A 1 158 ? 26.173 16.745 9.299 1.00 44.10 146 GLN A C 1
ATOM 1131 O O . GLN A 1 158 ? 27.346 16.755 9.678 1.00 43.99 146 GLN A O 1
ATOM 1134 N N . PRO A 1 159 ? 25.488 15.607 9.054 1.00 44.48 147 PRO A N 1
ATOM 1135 C CA . PRO A 1 159 ? 26.038 14.258 9.211 1.00 44.75 147 PRO A CA 1
ATOM 1136 C C . PRO A 1 159 ? 27.537 14.145 8.894 1.00 45.00 147 PRO A C 1
ATOM 1137 O O . PRO A 1 159 ? 28.298 13.615 9.710 1.00 45.12 147 PRO A O 1
ATOM 1141 N N . ASN A 1 160 ? 27.938 14.655 7.727 1.00 45.10 148 ASN A N 1
ATOM 1142 C CA . ASN A 1 160 ? 29.319 14.578 7.231 1.00 45.12 148 ASN A CA 1
ATOM 1143 C C . ASN A 1 160 ? 30.351 15.268 8.109 1.00 45.18 148 ASN A C 1
ATOM 1144 O O . ASN A 1 160 ? 31.334 14.651 8.520 1.00 45.17 148 ASN A O 1
ATOM 1149 N N . PHE A 1 161 ? 30.123 16.550 8.387 1.00 45.19 149 PHE A N 1
ATOM 1150 C CA . PHE A 1 161 ? 31.109 17.381 9.063 1.00 45.10 149 PHE A CA 1
ATOM 1151 C C . PHE A 1 161 ? 30.976 17.381 10.596 1.00 45.18 149 PHE A C 1
ATOM 1152 O O . PHE A 1 161 ? 31.768 18.035 11.279 1.00 45.23 149 PHE A O 1
ATOM 1154 N N . VAL A 1 162 ? 30.009 16.628 11.130 1.00 45.24 150 VAL A N 1
ATOM 1155 C CA . VAL A 1 162 ? 29.630 16.725 12.561 1.00 45.31 150 VAL A CA 1
ATOM 1156 C C . VAL A 1 162 ? 30.657 16.191 13.574 1.00 45.46 150 VAL A C 1
ATOM 1157 O O . VAL A 1 162 ? 30.793 16.735 14.673 1.00 45.56 150 VAL A O 1
ATOM 1161 N N . LYS A 1 163 ? 31.376 15.137 13.204 1.00 45.56 151 LYS A N 1
ATOM 1162 C CA . LYS A 1 163 ? 32.293 14.491 14.133 1.00 45.65 151 LYS A CA 1
ATOM 1163 C C . LYS A 1 163 ? 33.629 15.214 14.278 1.00 45.61 151 LYS A C 1
ATOM 1164 O O . LYS A 1 163 ? 34.167 15.279 15.379 1.00 45.51 151 LYS A O 1
ATOM 1170 N N . GLN A 1 164 ? 34.150 15.767 13.180 1.00 45.81 152 GLN A N 1
ATOM 1171 C CA . GLN A 1 164 ? 35.368 16.593 13.230 1.00 45.99 152 GLN A CA 1
ATOM 1172 C C . GLN A 1 164 ? 35.057 17.883 13.954 1.00 45.97 152 GLN A C 1
ATOM 1173 O O . GLN A 1 164 ? 35.904 18.432 14.657 1.00 46.08 152 GLN A O 1
ATOM 1187 N N . LEU A 1 166 ? 32.856 18.326 16.450 1.00 45.38 154 LEU A N 1
ATOM 1188 C CA . LEU A 1 166 ? 32.923 18.032 17.880 1.00 45.23 154 LEU A CA 1
ATOM 1189 C C . LEU A 1 166 ? 34.363 17.825 18.330 1.00 45.19 154 LEU A C 1
ATOM 1190 O O . LEU A 1 166 ? 34.748 18.278 19.409 1.00 45.29 154 LEU A O 1
ATOM 1195 N N . GLN A 1 167 ? 35.150 17.148 17.492 1.00 45.05 155 GLN A N 1
ATOM 1196 C CA . GLN A 1 167 ? 36.573 16.915 17.752 1.00 45.02 155 GLN A CA 1
ATOM 1197 C C . GLN A 1 167 ? 37.365 18.223 17.808 1.00 44.74 155 GLN A C 1
ATOM 1198 O O . GLN A 1 167 ? 38.232 18.395 18.668 1.00 44.62 155 GLN A O 1
ATOM 1204 N N . PHE A 1 168 ? 37.055 19.137 16.893 1.00 44.55 156 PHE A N 1
ATOM 1205 C CA . PHE A 1 168 ? 37.656 20.466 16.880 1.00 44.40 156 PHE A CA 1
ATOM 1206 C C . PHE A 1 168 ? 37.330 21.236 18.159 1.00 44.51 156 PHE A C 1
ATOM 1207 O O . PHE A 1 168 ? 38.182 21.950 18.688 1.00 44.68 156 PHE A O 1
ATOM 1223 N N . LYS A 1 170 ? 36.467 19.778 21.109 1.00 43.54 158 LYS A N 1
ATOM 1224 C CA . LYS A 1 170 ? 37.229 19.047 22.124 1.00 43.11 158 LYS A CA 1
ATOM 1225 C C . LYS A 1 170 ? 38.705 19.448 22.143 1.00 42.78 158 LYS A C 1
ATOM 1226 O O . LYS A 1 170 ? 39.232 19.802 23.198 1.00 42.90 158 LYS A O 1
ATOM 1232 N N . GLU A 1 171 ? 39.359 19.398 20.981 1.00 42.11 159 GLU A N 1
ATOM 1233 C CA . GLU A 1 171 ? 40.777 19.759 20.856 1.00 41.64 159 GLU A CA 1
ATOM 1234 C C . GLU A 1 171 ? 41.100 21.150 21.386 1.00 41.18 159 GLU A C 1
ATOM 1235 O O . GLU A 1 171 ? 42.180 21.369 21.923 1.00 41.24 159 GLU A O 1
ATOM 1241 N N . ASN A 1 172 ? 40.164 22.083 21.236 1.00 40.70 160 ASN A N 1
ATOM 1242 C CA . ASN A 1 172 ? 40.369 23.453 21.688 1.00 40.14 160 ASN A CA 1
ATOM 1243 C C . ASN A 1 172 ? 39.767 23.743 23.055 1.00 39.82 160 ASN A C 1
ATOM 1244 O O . ASN A 1 172 ? 39.720 24.893 23.475 1.00 39.68 160 ASN A O 1
ATOM 1249 N N . GLN A 1 173 ? 39.327 22.692 23.746 1.00 39.58 161 GLN A N 1
ATOM 1250 C CA . GLN A 1 173 ? 38.634 22.801 25.037 1.00 39.38 161 GLN A CA 1
ATOM 1251 C C . GLN A 1 173 ? 37.437 23.763 24.992 1.00 39.06 161 GLN A C 1
ATOM 1252 O O . GLN A 1 173 ? 37.097 24.396 25.996 1.00 38.93 161 GLN A O 1
ATOM 1258 N N . PHE A 1 174 ? 36.810 23.884 23.824 1.00 38.63 162 PHE A N 1
ATOM 1259 C CA . PHE A 1 174 ? 35.614 24.706 23.697 1.00 38.25 162 PHE A CA 1
ATOM 1260 C C . PHE A 1 174 ? 34.440 23.935 24.270 1.00 38.18 162 PHE A C 1
ATOM 1261 O O . PHE A 1 174 ? 34.295 22.733 24.016 1.00 38.27 162 PHE A O 1
ATOM 1269 N N . SER A 1 175 ? 33.621 24.615 25.068 1.00 37.76 163 SER A N 1
ATOM 1270 C CA . SER A 1 175 ? 32.391 24.025 25.574 1.00 37.12 163 SER A CA 1
ATOM 1271 C C . SER A 1 175 ? 31.259 24.328 24.582 1.00 36.81 163 SER A C 1
ATOM 1272 O O . SER A 1 175 ? 30.710 25.434 24.578 1.00 36.86 163 SER A O 1
ATOM 1275 N N . LEU A 1 176 ? 30.929 23.366 23.721 1.00 36.29 164 LEU A N 1
ATOM 1276 C CA . LEU A 1 176 ? 29.929 23.623 22.677 1.00 36.20 164 LEU A CA 1
ATOM 1277 C C . LEU A 1 176 ? 28.540 23.696 23.290 1.00 35.92 164 LEU A C 1
ATOM 1278 O O . LEU A 1 176 ? 28.063 22.733 23.898 1.00 35.94 164 LEU A O 1
ATOM 1283 N N . VAL A 1 177 ? 27.902 24.848 23.125 1.00 35.43 165 VAL A N 1
ATOM 1284 C CA . VAL A 1 177 ? 26.632 25.119 23.781 1.00 35.17 165 VAL A CA 1
ATOM 1285 C C . VAL A 1 177 ? 25.507 24.241 23.235 1.00 35.29 165 VAL A C 1
ATOM 1286 O O . VAL A 1 177 ? 25.234 24.237 22.025 1.00 35.48 165 VAL A O 1
ATOM 1290 N N . ILE A 1 178 ? 24.881 23.470 24.124 1.00 35.09 166 ILE A N 1
ATOM 1291 C CA . ILE A 1 178 ? 23.739 22.653 23.732 1.00 35.13 166 ILE A CA 1
ATOM 1292 C C . ILE A 1 178 ? 22.497 23.534 23.712 1.00 35.15 166 ILE A C 1
ATOM 1293 O O . ILE A 1 178 ? 22.158 24.154 24.729 1.00 34.87 166 ILE A O 1
ATOM 1298 N N . VAL A 1 179 ? 21.835 23.602 22.553 1.00 34.80 167 VAL A N 1
ATOM 1299 C CA . VAL A 1 179 ? 20.742 24.558 22.369 1.00 34.67 167 VAL A CA 1
ATOM 1300 C C . VAL A 1 179 ? 19.363 23.966 22.079 1.00 34.71 167 VAL A C 1
ATOM 1301 O O . VAL A 1 179 ? 19.208 23.092 21.227 1.00 34.82 167 VAL A O 1
ATOM 1305 N N . ASP A 1 180 ? 18.368 24.462 22.808 1.00 34.64 168 ASP A N 1
ATOM 1306 C CA . ASP A 1 180 ? 16.975 24.259 22.446 1.00 34.32 168 ASP A CA 1
ATOM 1307 C C . ASP A 1 180 ? 16.487 25.580 21.885 1.00 34.13 168 ASP A C 1
ATOM 1308 O O . ASP A 1 180 ? 16.559 26.606 22.560 1.00 33.98 168 ASP A O 1
ATOM 1313 N N . GLU A 1 181 ? 16.020 25.558 20.642 1.00 33.96 169 GLU A N 1
ATOM 1314 C CA . GLU A 1 181 ? 15.631 26.782 19.954 1.00 34.10 169 GLU A CA 1
ATOM 1315 C C . GLU A 1 181 ? 14.674 26.500 18.782 1.00 34.22 169 GLU A C 1
ATOM 1316 O O . GLU A 1 181 ? 14.549 25.353 18.345 1.00 34.41 169 GLU A O 1
ATOM 1322 N N . PRO A 1 182 ? 13.986 27.540 18.278 1.00 34.30 170 PRO A N 1
ATOM 1323 C CA . PRO A 1 182 ? 13.014 27.358 17.202 1.00 34.49 170 PRO A CA 1
ATOM 1324 C C . PRO A 1 182 ? 13.597 26.649 15.979 1.00 34.57 170 PRO A C 1
ATOM 1325 O O . PRO A 1 182 ? 14.718 26.937 15.567 1.00 34.77 170 PRO A O 1
ATOM 1329 N N . GLN A 1 183 ? 12.838 25.722 15.414 1.00 34.54 171 GLN A N 1
ATOM 1330 C CA . GLN A 1 183 ? 13.307 24.982 14.257 1.00 34.70 171 GLN A CA 1
ATOM 1331 C C . GLN A 1 183 ? 12.922 25.682 12.955 1.00 34.72 171 GLN A C 1
ATOM 1332 O O . GLN A 1 183 ? 11.775 25.598 12.515 1.00 34.57 171 GLN A O 1
ATOM 1338 N N . ILE A 1 184 ? 13.878 26.396 12.363 1.00 34.83 172 ILE A N 1
ATOM 1339 C CA . ILE A 1 184 ? 13.681 26.991 11.039 1.00 35.23 172 ILE A CA 1
ATOM 1340 C C . ILE A 1 184 ? 13.888 25.900 9.977 1.00 35.16 172 ILE A C 1
ATOM 1341 O O . ILE A 1 184 ? 14.961 25.296 9.919 1.00 35.19 172 ILE A O 1
ATOM 1346 N N . PRO A 1 185 ? 12.858 25.630 9.148 1.00 35.18 173 PRO A N 1
ATOM 1347 C CA . PRO A 1 185 ? 12.964 24.585 8.111 1.00 35.27 173 PRO A CA 1
ATOM 1348 C C . PRO A 1 185 ? 14.294 24.620 7.333 1.00 35.23 173 PRO A C 1
ATOM 1349 O O . PRO A 1 185 ? 14.951 23.584 7.190 1.00 35.29 173 PRO A O 1
ATOM 1353 N N . THR A 1 186 ? 14.685 25.811 6.873 1.00 35.17 174 THR A N 1
ATOM 1354 C CA . THR A 1 186 ? 15.880 26.014 6.043 1.00 35.06 174 THR A CA 1
ATOM 1355 C C . THR A 1 186 ? 17.195 26.087 6.834 1.00 35.08 174 THR A C 1
ATOM 1356 O O . THR A 1 186 ? 18.280 26.113 6.247 1.00 34.90 174 THR A O 1
ATOM 1360 N N . ASN A 1 187 ? 17.101 26.130 8.160 1.00 35.22 175 ASN A N 1
ATOM 1361 C CA . ASN A 1 187 ? 18.288 26.145 9.007 1.00 35.18 175 ASN A CA 1
ATOM 1362 C C . ASN A 1 187 ? 18.022 25.462 10.357 1.00 35.21 175 ASN A C 1
ATOM 1363 O O . ASN A 1 187 ? 18.048 26.113 11.414 1.00 34.87 175 ASN A O 1
ATOM 1368 N N . PRO A 1 188 ? 17.762 24.141 10.327 1.00 35.15 176 PRO A N 1
ATOM 1369 C CA . PRO A 1 188 ? 17.339 23.464 11.551 1.00 35.16 176 PRO A CA 1
ATOM 1370 C C . PRO A 1 188 ? 18.496 23.143 12.510 1.00 35.08 176 PRO A C 1
ATOM 1371 O O . PRO A 1 188 ? 19.104 22.066 12.423 1.00 35.25 176 PRO A O 1
ATOM 1375 N N . VAL A 1 189 ? 18.789 24.081 13.411 1.00 34.76 177 VAL A N 1
ATOM 1376 C CA . VAL A 1 189 ? 19.795 23.884 14.456 1.00 34.43 177 VAL A CA 1
ATOM 1377 C C . VAL A 1 189 ? 19.269 22.892 15.496 1.00 34.45 177 VAL A C 1
ATOM 1378 O O . VAL A 1 189 ? 18.284 23.182 16.175 1.00 34.50 177 VAL A O 1
ATOM 1382 N N . PRO A 1 190 ? 19.933 21.733 15.647 1.00 34.49 178 PRO A N 1
ATOM 1383 C CA . PRO A 1 190 ? 19.337 20.711 16.503 1.00 34.74 178 PRO A CA 1
ATOM 1384 C C . PRO A 1 190 ? 19.662 20.890 17.992 1.00 34.85 178 PRO A C 1
ATOM 1385 O O . PRO A 1 190 ? 20.473 21.740 18.359 1.00 34.60 178 PRO A O 1
ATOM 1389 N N . PHE A 1 191 ? 18.990 20.111 18.832 1.00 35.32 179 PHE A N 1
ATOM 1390 C CA . PHE A 1 191 ? 19.310 20.016 20.252 1.00 35.43 179 PHE A CA 1
ATOM 1391 C C . PHE A 1 191 ? 20.248 18.821 20.398 1.00 35.84 179 PHE A C 1
ATOM 1392 O O . PHE A 1 191 ? 19.805 17.672 20.389 1.00 36.03 179 PHE A O 1
ATOM 1400 N N . TYR A 1 192 ? 21.546 19.099 20.511 1.00 36.31 180 TYR A N 1
ATOM 1401 C CA . TYR A 1 192 ? 22.584 18.069 20.369 1.00 36.51 180 TYR A CA 1
ATOM 1402 C C . TYR A 1 192 ? 23.389 17.856 21.655 1.00 36.65 180 TYR A C 1
ATOM 1403 O O . TYR A 1 192 ? 24.487 18.401 21.793 1.00 36.39 180 TYR A O 1
ATOM 1412 N N . PRO A 1 193 ? 22.859 17.037 22.585 1.00 36.94 181 PRO A N 1
ATOM 1413 C CA . PRO A 1 193 ? 23.470 16.907 23.911 1.00 37.12 181 PRO A CA 1
ATOM 1414 C C . PRO A 1 193 ? 24.744 16.062 23.870 1.00 37.30 181 PRO A C 1
ATOM 1415 O O . PRO A 1 193 ? 24.679 14.831 23.818 1.00 37.32 181 PRO A O 1
ATOM 1419 N N . TYR A 1 194 ? 25.890 16.740 23.895 1.00 37.39 182 TYR A N 1
ATOM 1420 C CA . TYR A 1 194 ? 27.199 16.104 23.769 1.00 37.41 182 TYR A CA 1
ATOM 1421 C C . TYR A 1 194 ? 28.200 16.954 24.529 1.00 37.53 182 TYR A C 1
ATOM 1422 O O . TYR A 1 194 ? 28.182 18.184 24.401 1.00 37.90 182 TYR A O 1
ATOM 1431 N N . VAL A 1 195 ? 29.072 16.314 25.308 1.00 37.31 183 VAL A N 1
ATOM 1432 C CA . VAL A 1 195 ? 30.091 17.033 26.084 1.00 37.06 183 VAL A CA 1
ATOM 1433 C C . VAL A 1 195 ? 31.388 17.183 25.299 1.00 37.08 183 VAL A C 1
ATOM 1434 O O . VAL A 1 195 ? 32.048 16.197 25.008 1.00 37.10 183 VAL A O 1
ATOM 1438 N N . THR A 1 196 ? 31.748 18.419 24.959 1.00 37.34 184 THR A N 1
ATOM 1439 C CA . THR A 1 196 ? 33.001 18.695 24.245 1.00 37.35 184 THR A CA 1
ATOM 1440 C C . THR A 1 196 ? 34.103 19.078 25.22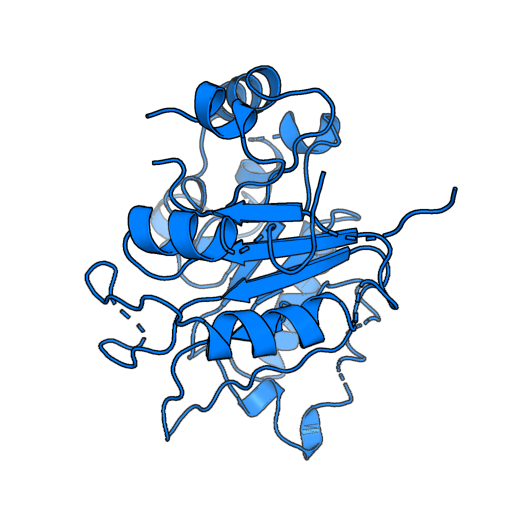2 1.00 37.35 184 THR A C 1
ATOM 1441 O O . THR A 1 196 ? 35.283 18.903 24.940 1.00 37.20 184 THR A O 1
ATOM 1445 N N . ASN A 1 197 ? 33.702 19.627 26.364 1.00 37.59 185 ASN A N 1
ATOM 1446 C CA . ASN A 1 197 ? 34.622 19.933 27.438 1.00 37.60 185 ASN A CA 1
ATOM 1447 C C . ASN A 1 197 ? 34.068 19.380 28.742 1.00 37.73 185 ASN A C 1
ATOM 1448 O O . ASN A 1 197 ? 33.153 19.961 29.321 1.00 37.78 185 ASN A O 1
ATOM 1453 N N . PRO A 1 198 ? 34.618 18.245 29.209 1.00 37.88 186 PRO A N 1
ATOM 1454 C CA . PRO A 1 198 ? 34.145 17.594 30.432 1.00 38.04 186 PRO A CA 1
ATOM 1455 C C . PRO A 1 198 ? 34.217 18.455 31.694 1.00 38.38 186 PRO A C 1
ATOM 1456 O O . PRO A 1 198 ? 33.760 18.016 32.750 1.00 38.54 186 PRO A O 1
ATOM 1460 N N . ASN A 1 199 ? 34.773 19.661 31.590 1.00 38.68 187 ASN A N 1
ATOM 1461 C CA . ASN A 1 199 ? 34.910 20.548 32.749 1.00 39.01 187 ASN A CA 1
ATOM 1462 C C . ASN A 1 199 ? 33.732 21.476 32.920 1.00 39.37 187 ASN A C 1
ATOM 1463 O O . ASN A 1 199 ? 33.536 22.038 34.002 1.00 39.97 187 ASN A O 1
ATOM 1468 N N . LEU A 1 200 ? 32.963 21.647 31.849 1.00 39.35 188 LEU A N 1
ATOM 1469 C CA . LEU A 1 200 ? 31.774 22.486 31.873 1.00 39.34 188 LEU A CA 1
ATOM 1470 C C . LEU A 1 200 ? 30.944 22.346 30.600 1.00 39.22 188 LEU A C 1
ATOM 1471 O O . LEU A 1 200 ? 31.458 22.462 29.485 1.00 38.96 188 LEU A O 1
ATOM 1476 N N . VAL A 1 201 ? 29.660 22.072 30.797 1.00 39.06 189 VAL A N 1
ATOM 1477 C CA . VAL A 1 201 ? 28.682 22.051 29.725 1.00 38.87 189 VAL A CA 1
ATOM 1478 C C . VAL A 1 201 ? 27.709 23.188 29.960 1.00 38.77 189 VAL A C 1
ATOM 1479 O O . VAL A 1 201 ? 27.261 23.411 31.093 1.00 39.23 189 VAL A O 1
ATOM 1483 N N . LEU A 1 202 ? 27.394 23.917 28.895 1.00 38.36 190 LEU A N 1
ATOM 1484 C CA . LEU A 1 202 ? 26.385 24.958 28.965 1.00 37.80 190 LEU A CA 1
ATOM 1485 C C . LEU A 1 202 ? 25.216 24.641 28.042 1.00 37.98 190 LEU A C 1
ATOM 1486 O O . LEU A 1 202 ? 25.399 24.388 26.838 1.00 37.97 190 LEU A O 1
ATOM 1491 N N . PHE A 1 203 ? 24.024 24.652 28.639 1.00 37.78 191 PHE A N 1
ATOM 1492 C CA . PHE A 1 203 ? 22.749 24.583 27.932 1.00 37.48 191 PHE A CA 1
ATOM 1493 C C . PHE A 1 203 ? 22.194 25.981 27.815 1.00 37.39 191 PHE A C 1
ATOM 1494 O O . PHE A 1 203 ? 22.334 26.779 28.742 1.00 37.65 191 PHE A O 1
ATOM 1502 N N . ARG A 1 204 ? 21.538 26.276 26.699 1.00 37.13 192 ARG A N 1
ATOM 1503 C CA . ARG A 1 204 ? 20.753 27.501 26.584 1.00 36.70 192 ARG A CA 1
ATOM 1504 C C . ARG A 1 204 ? 19.429 27.187 25.910 1.00 36.57 192 ARG A C 1
ATOM 1505 O O . ARG A 1 204 ? 19.392 26.664 24.783 1.00 36.57 192 ARG A O 1
ATOM 1513 N N . PHE A 1 205 ? 18.342 27.496 26.613 1.00 35.86 193 PHE A N 1
ATOM 1514 C CA . PHE A 1 205 ? 17.014 27.246 26.101 1.00 35.05 193 PHE A CA 1
ATOM 1515 C C . PHE A 1 205 ? 16.414 28.561 25.651 1.00 35.07 193 PHE A C 1
ATOM 1516 O O . PHE A 1 205 ? 16.201 29.474 26.456 1.00 35.38 193 PHE A O 1
ATOM 1524 N N . HIS A 1 206 ? 16.156 28.651 24.353 1.00 34.67 194 HIS A N 1
ATOM 1525 C CA . HIS A 1 206 ? 15.660 29.872 23.737 1.00 34.41 194 HIS A CA 1
ATOM 1526 C C . HIS A 1 206 ? 14.148 29.862 23.548 1.00 34.27 194 HIS A C 1
ATOM 1527 O O . HIS A 1 206 ? 13.575 30.864 23.118 1.00 34.21 194 HIS A O 1
ATOM 1534 N N . GLY A 1 207 ? 13.512 28.733 23.857 1.00 34.08 195 GLY A N 1
ATOM 1535 C CA . GLY A 1 207 ? 12.102 28.534 23.543 1.00 34.31 195 GLY A CA 1
ATOM 1536 C C . GLY A 1 207 ? 11.920 28.107 22.099 1.00 34.61 195 GLY A C 1
ATOM 1537 O O . GLY A 1 207 ? 12.870 28.108 21.320 1.00 34.81 195 GLY A O 1
ATOM 1538 N N . ARG A 1 208 ? 10.697 27.761 21.724 1.00 34.66 196 ARG A N 1
ATOM 1539 C CA . ARG A 1 208 ? 10.477 27.132 20.427 1.00 34.91 196 ARG A CA 1
ATOM 1540 C C . ARG A 1 208 ? 9.618 27.950 19.459 1.00 35.28 196 ARG A C 1
ATOM 1541 O O . ARG A 1 208 ? 9.119 27.417 18.459 1.00 35.14 196 ARG A O 1
ATOM 1549 N N . ASN A 1 209 ? 9.477 29.242 19.752 1.00 35.66 197 ASN A N 1
ATOM 1550 C CA . ASN A 1 209 ? 8.710 30.165 18.924 1.00 36.03 197 ASN A CA 1
ATOM 1551 C C . ASN A 1 209 ? 9.558 30.698 17.759 1.00 36.63 197 ASN A C 1
ATOM 1552 O O . ASN A 1 209 ? 10.478 31.497 17.953 1.00 36.59 197 ASN A O 1
ATOM 1557 N N . ALA A 1 210 ? 9.231 30.241 16.552 1.00 37.53 198 ALA A N 1
ATOM 1558 C CA . ALA A 1 210 ? 9.992 30.544 15.332 1.00 38.29 198 ALA A CA 1
ATOM 1559 C C . ALA A 1 210 ? 10.009 32.024 14.913 1.00 38.89 198 ALA A C 1
ATOM 1560 O O . ALA A 1 210 ? 10.920 32.453 14.205 1.00 38.98 198 ALA A O 1
ATOM 1562 N N . ALA A 1 211 ? 9.012 32.793 15.351 1.00 39.63 199 ALA A N 1
ATOM 1563 C CA . ALA A 1 211 ? 8.835 34.188 14.919 1.00 40.25 199 ALA A CA 1
ATOM 1564 C C . ALA A 1 211 ? 10.096 35.051 15.050 1.00 40.79 199 ALA A C 1
ATOM 1565 O O . ALA A 1 211 ? 10.615 35.253 16.155 1.00 40.86 199 ALA A O 1
ATOM 1567 N N . GLY A 1 212 ? 10.576 35.542 13.907 1.00 41.27 200 GLY A N 1
ATOM 1568 C CA . GLY A 1 212 ? 11.751 36.418 13.840 1.00 41.89 200 GLY A CA 1
ATOM 1569 C C . GLY A 1 212 ? 13.067 35.783 14.264 1.00 42.28 200 GLY A C 1
ATOM 1570 O O . GLY A 1 212 ? 13.894 36.437 14.902 1.00 42.33 200 GLY A O 1
ATOM 1571 N N . TRP A 1 213 ? 13.273 34.517 13.900 1.00 42.58 201 TRP A N 1
ATOM 1572 C CA . TRP A 1 213 ? 14.482 33.791 14.296 1.00 42.78 201 TRP A CA 1
ATOM 1573 C C . TRP A 1 213 ? 15.551 33.726 13.192 1.00 42.78 201 TRP A C 1
ATOM 1574 O O . TRP A 1 213 ? 15.247 33.786 11.997 1.00 42.71 201 TRP A O 1
ATOM 1585 N N . LYS A 1 222 ? 12.545 40.318 17.961 1.00 39.19 210 LYS A N 1
ATOM 1586 C CA . LYS A 1 222 ? 12.621 38.952 18.503 1.00 39.22 210 LYS A CA 1
ATOM 1587 C C . LYS A 1 222 ? 12.695 38.905 20.043 1.00 39.07 210 LYS A C 1
ATOM 1588 O O . LYS A 1 222 ? 12.538 37.839 20.654 1.00 39.05 210 LYS A O 1
ATOM 1594 N N . LYS A 1 223 ? 12.942 40.059 20.662 1.00 38.93 211 LYS A N 1
ATOM 1595 C CA . LYS A 1 223 ? 12.814 40.206 22.114 1.00 38.61 211 LYS A CA 1
ATOM 1596 C C . LYS A 1 223 ? 11.328 40.168 22.527 1.00 38.33 211 LYS A C 1
ATOM 1597 O O . LYS A 1 223 ? 10.999 39.804 23.664 1.00 38.24 211 LYS A O 1
ATOM 1599 N N . ARG A 1 224 ? 10.447 40.538 21.588 1.00 37.70 212 ARG A N 1
ATOM 1600 C CA . ARG A 1 224 ? 8.993 40.484 21.780 1.00 36.98 212 ARG A CA 1
ATOM 1601 C C . ARG A 1 224 ? 8.372 39.179 21.230 1.00 36.47 212 ARG A C 1
ATOM 1602 O O . ARG A 1 224 ? 7.257 39.184 20.701 1.00 36.57 212 ARG A O 1
ATOM 1604 N N . THR A 1 225 ? 9.103 38.072 21.373 1.00 35.67 213 THR A N 1
ATOM 1605 C CA . THR A 1 225 ? 8.697 36.753 20.866 1.00 34.79 213 THR A CA 1
ATOM 1606 C C . THR A 1 225 ? 8.649 35.764 22.037 1.00 34.21 213 THR A C 1
ATOM 1607 O O . THR A 1 225 ? 9.682 35.382 22.581 1.00 33.77 213 THR A O 1
ATOM 1611 N N . LEU A 1 226 ? 7.445 35.355 22.424 1.00 33.57 214 LEU A N 1
ATOM 1612 C CA . LEU A 1 226 ? 7.264 34.656 23.700 1.00 33.04 214 LEU A CA 1
ATOM 1613 C C . LEU A 1 226 ? 7.183 33.146 23.559 1.00 32.71 214 LEU A C 1
ATOM 1614 O O . LEU A 1 226 ? 6.529 32.633 22.648 1.00 32.40 214 LEU A O 1
ATOM 1619 N N . TYR A 1 227 ? 7.872 32.448 24.459 1.00 32.33 215 TYR A N 1
ATOM 1620 C CA . TYR A 1 227 ? 7.675 31.018 24.633 1.00 32.44 215 TYR A CA 1
ATOM 1621 C C . TYR A 1 227 ? 7.790 30.601 26.089 1.00 32.68 215 TYR A C 1
ATOM 1622 O O . TYR A 1 227 ? 8.826 30.796 26.711 1.00 32.82 215 TYR A O 1
ATOM 1631 N N . HIS A 1 228 ? 6.712 30.029 26.615 1.00 33.01 216 HIS A N 1
ATOM 1632 C CA . HIS A 1 228 ? 6.678 29.480 27.966 1.00 33.55 216 HIS A CA 1
ATOM 1633 C C . HIS A 1 228 ? 6.691 27.956 27.845 1.00 33.73 216 HIS A C 1
ATOM 1634 O O . HIS A 1 228 ? 5.727 27.361 27.374 1.00 33.92 216 HIS A O 1
ATOM 1641 N N . TYR A 1 229 ? 7.798 27.338 28.249 1.00 34.17 217 TYR A N 1
ATOM 1642 C CA . TYR A 1 229 ? 7.936 25.882 28.238 1.00 34.36 217 TYR A CA 1
ATOM 1643 C C . TYR A 1 229 ? 6.917 25.224 29.147 1.00 34.53 217 TYR A C 1
ATOM 1644 O O . TYR A 1 229 ? 6.646 25.714 30.245 1.00 34.69 217 TYR A O 1
ATOM 1653 N N . ASN A 1 230 ? 6.359 24.110 28.688 1.00 34.94 218 ASN A N 1
ATOM 1654 C CA . ASN A 1 230 ? 5.331 23.399 29.449 1.00 35.19 218 ASN A CA 1
ATOM 1655 C C . ASN A 1 230 ? 5.941 22.296 30.297 1.00 35.21 218 ASN A C 1
ATOM 1656 O O . ASN A 1 230 ? 7.151 22.079 30.257 1.00 35.40 218 ASN A O 1
ATOM 1661 N N . THR A 1 231 ? 5.094 21.599 31.047 1.00 35.26 219 THR A N 1
ATOM 1662 C CA . THR A 1 231 ? 5.533 20.564 31.976 1.00 35.18 219 THR A CA 1
ATOM 1663 C C . THR A 1 231 ? 6.268 19.426 31.255 1.00 35.14 219 THR A C 1
ATOM 1664 O O . THR A 1 231 ? 7.311 18.964 31.727 1.00 34.95 219 THR A O 1
ATOM 1668 N N . GLN A 1 232 ? 5.743 19.003 30.105 1.00 35.08 220 GLN A N 1
ATOM 1669 C CA . GLN A 1 232 ? 6.380 17.954 29.309 1.00 34.98 220 GLN A CA 1
ATOM 1670 C C . GLN A 1 232 ? 7.729 18.385 28.735 1.00 35.05 220 GLN A C 1
ATOM 1671 O O . GLN A 1 232 ? 8.679 17.599 28.713 1.00 35.36 220 GLN A O 1
ATOM 1677 N N . GLU A 1 233 ? 7.822 19.627 28.277 1.00 34.93 221 GLU A N 1
ATOM 1678 C CA . GLU A 1 233 ? 9.086 20.134 27.753 1.00 34.71 221 GLU A CA 1
ATOM 1679 C C . GLU A 1 233 ? 10.141 20.249 28.846 1.00 34.96 221 GLU A C 1
ATOM 1680 O O . GLU A 1 233 ? 11.288 19.825 28.650 1.00 35.07 221 GLU A O 1
ATOM 1686 N N . ILE A 1 234 ? 9.756 20.789 30.001 1.00 35.10 222 ILE A N 1
ATOM 1687 C CA . ILE A 1 234 ? 10.674 20.852 31.146 1.00 35.50 222 ILE A CA 1
ATOM 1688 C C . ILE A 1 234 ? 11.128 19.449 31.549 1.00 35.96 222 ILE A C 1
ATOM 1689 O O . ILE A 1 234 ? 12.260 19.272 31.990 1.00 36.33 222 ILE A O 1
ATOM 1694 N N . ALA A 1 235 ? 10.248 18.460 31.384 1.00 36.17 223 ALA A N 1
ATOM 1695 C CA . ALA A 1 235 ? 10.579 17.075 31.693 1.00 36.54 223 ALA A CA 1
ATOM 1696 C C . ALA A 1 235 ? 11.603 16.506 30.714 1.00 36.93 223 ALA A C 1
ATOM 1697 O O . ALA A 1 235 ? 12.554 15.844 31.135 1.00 37.17 223 ALA A O 1
ATOM 1699 N N . ASP A 1 236 ? 11.403 16.759 29.418 1.00 37.22 224 ASP A N 1
ATOM 1700 C CA . ASP A 1 236 ? 12.324 16.295 28.380 1.00 37.41 224 ASP A CA 1
ATOM 1701 C C . ASP A 1 236 ? 13.691 16.922 28.593 1.00 37.69 224 ASP A C 1
ATOM 1702 O O . ASP A 1 236 ? 14.700 16.214 28.646 1.00 38.11 224 ASP A O 1
ATOM 1707 N N . LEU A 1 237 ? 13.714 18.245 28.750 1.00 37.75 225 LEU A N 1
ATOM 1708 C CA . LEU A 1 237 ? 14.961 19.001 28.901 1.00 37.50 225 LEU A CA 1
ATOM 1709 C C . LEU A 1 237 ? 15.705 18.661 30.185 1.00 38.05 225 LEU A C 1
ATOM 1710 O O . LEU A 1 237 ? 16.932 18.761 30.237 1.00 38.49 225 LEU A O 1
ATOM 1715 N N . SER A 1 238 ? 14.971 18.272 31.221 1.00 38.22 226 SER A N 1
ATOM 1716 C CA . SER A 1 238 ? 15.594 17.846 32.465 1.00 38.57 226 SER A CA 1
ATOM 1717 C C . SER A 1 238 ? 16.331 16.510 32.309 1.00 38.97 226 SER A C 1
ATOM 1718 O O . SER A 1 238 ? 17.435 16.349 32.843 1.00 38.92 226 SER A O 1
ATOM 1721 N N . GLU A 1 239 ? 15.721 15.563 31.582 1.00 39.13 227 GLU A N 1
ATOM 1722 C CA . GLU A 1 239 ? 16.357 14.273 31.277 1.00 39.26 227 GLU A CA 1
ATOM 1723 C C . GLU A 1 239 ? 17.725 14.497 30.649 1.00 38.80 227 GLU A C 1
ATOM 1724 O O . GLU A 1 239 ? 18.701 13.858 31.040 1.00 38.99 227 GLU A O 1
ATOM 1730 N N . ALA A 1 240 ? 17.781 15.409 29.678 1.00 38.48 228 ALA A N 1
ATOM 1731 C CA . ALA A 1 240 ? 19.003 15.699 28.931 1.00 38.18 228 ALA A CA 1
ATOM 1732 C C . ALA A 1 240 ? 20.048 16.394 29.798 1.00 38.07 228 ALA A C 1
ATOM 1733 O O . ALA A 1 240 ? 21.244 16.085 29.712 1.00 38.29 228 ALA A O 1
ATOM 1735 N N . VAL A 1 241 ? 19.593 17.320 30.640 1.00 37.87 229 VAL A N 1
ATOM 1736 C CA . VAL A 1 241 ? 20.467 18.010 31.597 1.00 37.63 229 VAL A CA 1
ATOM 1737 C C . VAL A 1 241 ? 21.127 17.012 32.559 1.00 37.77 229 VAL A C 1
ATOM 1738 O O . VAL A 1 241 ? 22.346 17.067 32.780 1.00 37.73 229 VAL A O 1
ATOM 1742 N N . LEU A 1 242 ? 20.328 16.097 33.111 1.00 37.79 230 LEU A N 1
ATOM 1743 C CA . LEU A 1 242 ? 20.850 15.031 33.963 1.00 37.85 230 LEU A CA 1
ATOM 1744 C C . LEU A 1 242 ? 21.823 14.128 33.212 1.00 37.87 230 LEU A C 1
ATOM 1745 O O . LEU A 1 242 ? 22.911 13.844 33.707 1.00 37.68 230 LEU A O 1
ATOM 1750 N N . LYS A 1 243 ? 21.434 13.689 32.014 1.00 38.11 231 LYS A N 1
ATOM 1751 C CA . LYS A 1 243 ? 22.300 12.838 31.188 1.00 38.36 231 LYS A CA 1
ATOM 1752 C C . LYS A 1 243 ? 23.662 13.503 30.934 1.00 38.65 231 LYS A C 1
ATOM 1753 O O . LYS A 1 243 ? 24.682 12.819 30.851 1.00 38.84 231 LYS A O 1
ATOM 1764 N N . SER A 1 245 ? 25.055 15.912 33.096 1.00 36.86 233 SER A N 1
ATOM 1765 C CA . SER A 1 245 ? 25.787 16.048 34.359 1.00 36.41 233 SER A CA 1
ATOM 1766 C C . SER A 1 245 ? 26.465 14.739 34.755 1.00 35.93 233 SER A C 1
ATOM 1767 O O . SER A 1 245 ? 27.370 14.728 35.587 1.00 35.88 233 SER A O 1
ATOM 1770 N N . GLN A 1 246 ? 26.036 13.639 34.139 1.00 35.52 234 GLN A N 1
ATOM 1771 C CA . GLN A 1 246 ? 26.742 12.367 34.268 1.00 34.94 234 GLN A CA 1
ATOM 1772 C C . GLN A 1 246 ? 28.130 12.440 33.615 1.00 34.81 234 GLN A C 1
ATOM 1773 O O . GLN A 1 246 ? 29.046 11.725 34.019 1.00 34.59 234 GLN A O 1
ATOM 1779 N N . GLU A 1 247 ? 28.280 13.312 32.616 1.00 34.70 235 GLU A N 1
ATOM 1780 C CA . GLU A 1 247 ? 29.496 13.359 31.803 1.00 34.55 235 GLU A CA 1
ATOM 1781 C C . GLU A 1 247 ? 30.278 14.688 31.854 1.00 34.88 235 GLU A C 1
ATOM 1782 O O . GLU A 1 247 ? 31.177 14.918 31.030 1.00 34.68 235 GLU A O 1
ATOM 1788 N N . ALA A 1 248 ? 29.952 15.548 32.819 1.00 34.88 236 ALA A N 1
ATOM 1789 C CA . ALA A 1 248 ? 30.648 16.825 32.976 1.00 34.92 236 ALA A CA 1
ATOM 1790 C C . ALA A 1 248 ? 30.677 17.274 34.439 1.00 35.04 236 ALA A C 1
ATOM 1791 O O . ALA A 1 248 ? 29.683 17.125 35.147 1.00 35.10 236 ALA A O 1
ATOM 1793 N N . LYS A 1 249 ? 31.822 17.807 34.880 1.00 35.27 237 LYS A N 1
ATOM 1794 C CA . LYS A 1 249 ? 32.022 18.291 36.261 1.00 35.31 237 LYS A CA 1
ATOM 1795 C C . LYS A 1 249 ? 31.003 19.362 36.645 1.00 35.36 237 LYS A C 1
ATOM 1796 O O . LYS A 1 249 ? 30.473 19.351 37.758 1.00 35.38 237 LYS A O 1
ATOM 1799 N N . GLU A 1 250 ? 30.743 20.286 35.719 1.00 35.35 238 GLU A N 1
ATOM 1800 C CA . GLU A 1 250 ? 29.801 21.376 35.951 1.00 35.46 238 GLU A CA 1
ATOM 1801 C C . GLU A 1 250 ? 28.888 21.616 34.767 1.00 34.93 238 GLU A C 1
ATOM 1802 O O . GLU A 1 250 ? 29.333 21.661 33.624 1.00 35.22 238 GLU A O 1
ATOM 1808 N N . VAL A 1 251 ? 27.599 21.749 35.060 1.00 34.58 239 VAL A N 1
ATOM 1809 C CA . VAL A 1 251 ? 26.577 22.001 34.054 1.00 33.90 239 VAL A CA 1
ATOM 1810 C C . VAL A 1 251 ? 25.913 23.336 34.350 1.00 33.95 239 VAL A C 1
ATOM 1811 O O . VAL A 1 251 ? 25.529 23.619 35.494 1.00 34.04 239 VAL A O 1
ATOM 1815 N N . GLY A 1 252 ? 25.814 24.161 33.311 1.00 33.65 240 GLY A N 1
ATOM 1816 C CA . GLY A 1 252 ? 25.162 25.447 33.397 1.00 33.05 240 GLY A CA 1
ATOM 1817 C C . GLY A 1 252 ? 23.938 25.426 32.524 1.00 33.01 240 GLY A C 1
ATOM 1818 O O . GLY A 1 252 ? 24.001 25.023 31.362 1.00 33.62 240 GLY A O 1
ATOM 1819 N N . VAL A 1 253 ? 22.817 25.850 33.089 1.00 32.80 241 VAL A N 1
ATOM 1820 C CA . VAL A 1 253 ? 21.575 25.945 32.345 1.00 32.65 241 VAL A CA 1
ATOM 1821 C C . VAL A 1 253 ? 21.044 27.379 32.346 1.00 32.71 241 VAL A C 1
ATOM 1822 O O . VAL A 1 253 ? 20.771 27.956 33.406 1.00 32.28 241 VAL A O 1
ATOM 1826 N N . ILE A 1 254 ? 20.915 27.941 31.144 1.00 32.56 242 ILE A N 1
ATOM 1827 C CA . ILE A 1 254 ? 20.393 29.290 30.980 1.00 32.56 242 ILE A CA 1
ATOM 1828 C C . ILE A 1 254 ? 19.062 29.263 30.240 1.00 32.97 242 ILE A C 1
ATOM 1829 O O . ILE A 1 254 ? 18.984 28.835 29.079 1.00 32.85 242 ILE A O 1
ATOM 1834 N N . PHE A 1 255 ? 18.014 29.709 30.927 1.00 33.06 243 PHE A N 1
ATOM 1835 C CA . PHE A 1 255 ? 16.732 29.936 30.282 1.00 33.39 243 PHE A CA 1
ATOM 1836 C C . PHE A 1 255 ? 16.746 31.334 29.672 1.00 33.66 243 PHE A C 1
ATOM 1837 O O . PHE A 1 255 ? 16.833 32.337 30.384 1.00 33.45 243 PHE A O 1
ATOM 1845 N N . ASN A 1 256 ? 16.692 31.389 28.345 1.00 34.01 244 ASN A N 1
ATOM 1846 C CA . ASN A 1 256 ? 16.775 32.646 27.619 1.00 34.35 244 ASN A CA 1
ATOM 1847 C C . ASN A 1 256 ? 15.504 32.871 26.788 1.00 34.86 244 ASN A C 1
ATOM 1848 O O . ASN A 1 256 ? 15.455 33.715 25.891 1.00 34.54 244 ASN A O 1
ATOM 1853 N N . ASN A 1 257 ? 14.466 32.100 27.097 1.00 35.52 245 ASN A N 1
ATOM 1854 C CA . ASN A 1 257 ? 13.184 32.246 26.421 1.00 36.05 245 ASN A CA 1
ATOM 1855 C C . ASN A 1 257 ? 12.497 33.493 26.943 1.00 36.62 245 ASN A C 1
ATOM 1856 O O . ASN A 1 257 ? 12.772 33.934 28.064 1.00 36.71 245 ASN A O 1
ATOM 1861 N N . ASN A 1 258 ? 11.599 34.058 26.144 1.00 37.16 246 ASN A N 1
ATOM 1862 C CA . ASN A 1 258 ? 11.150 35.413 26.406 1.00 37.80 246 ASN A CA 1
ATOM 1863 C C . ASN A 1 258 ? 10.082 35.644 27.455 1.00 38.14 246 ASN A C 1
ATOM 1864 O O . ASN A 1 258 ? 9.218 34.800 27.715 1.00 38.19 246 ASN A O 1
ATOM 1869 N N . SER A 1 259 ? 10.155 36.864 27.978 1.00 38.62 247 SER A N 1
ATOM 1870 C CA . SER A 1 259 ? 9.681 37.265 29.290 1.00 39.00 247 SER A CA 1
ATOM 1871 C C . SER A 1 259 ? 10.509 36.586 30.379 1.00 39.07 247 SER A C 1
ATOM 1872 O O . SER A 1 259 ? 10.537 35.354 30.493 1.00 38.80 247 SER A O 1
ATOM 1875 N N . GLY A 1 260 ? 11.209 37.415 31.151 1.00 39.04 248 GLY A N 1
ATOM 1876 C CA . GLY A 1 260 ? 11.978 36.954 32.296 1.00 39.18 248 GLY A CA 1
ATOM 1877 C C . GLY A 1 260 ? 11.106 36.189 33.272 1.00 39.08 248 GLY A C 1
ATOM 1878 O O . GLY A 1 260 ? 11.575 35.257 33.922 1.00 39.36 248 GLY A O 1
ATOM 1879 N N . GLY A 1 261 ? 9.838 36.589 33.367 1.00 38.79 249 GLY A N 1
ATOM 1880 C CA . GLY A 1 261 ? 8.849 35.883 34.167 1.00 38.46 249 GLY A CA 1
ATOM 1881 C C . GLY A 1 261 ? 8.654 34.449 33.707 1.00 38.37 249 GLY A C 1
ATOM 1882 O O . GLY A 1 261 ? 8.473 33.554 34.537 1.00 38.10 249 GLY A O 1
ATOM 1883 N N . ASP A 1 262 ? 8.688 34.233 32.389 1.00 38.36 250 ASP A N 1
ATOM 1884 C CA . ASP A 1 262 ? 8.544 32.896 31.807 1.00 38.36 250 ASP A CA 1
ATOM 1885 C C . ASP A 1 262 ? 9.787 32.053 32.047 1.00 38.34 250 ASP A C 1
ATOM 1886 O O . ASP A 1 262 ? 9.690 30.886 32.436 1.00 38.26 250 ASP A O 1
ATOM 1891 N N . ALA A 1 263 ? 10.948 32.660 31.807 1.00 38.32 251 ALA A N 1
ATOM 1892 C CA . ALA A 1 263 ? 12.235 32.035 32.057 1.00 38.34 251 ALA A CA 1
ATOM 1893 C C . ALA A 1 263 ? 12.380 31.651 33.532 1.00 38.57 251 ALA A C 1
ATOM 1894 O O . ALA A 1 263 ? 12.758 30.521 33.843 1.00 38.91 251 ALA A O 1
ATOM 1896 N N . ALA A 1 264 ? 12.054 32.578 34.431 1.00 38.51 252 ALA A N 1
ATOM 1897 C CA . ALA A 1 264 ? 12.134 32.336 35.873 1.00 38.77 252 ALA A CA 1
ATOM 1898 C C . ALA A 1 264 ? 11.153 31.275 36.369 1.00 39.14 252 ALA A C 1
ATOM 1899 O O . ALA A 1 264 ? 11.451 30.555 37.317 1.00 39.29 252 ALA A O 1
ATOM 1901 N N . GLU A 1 265 ? 9.983 31.188 35.739 1.00 39.58 253 GLU A N 1
ATOM 1902 C CA . GLU A 1 265 ? 8.996 30.172 36.090 1.00 39.97 253 GLU A CA 1
ATOM 1903 C C . GLU A 1 265 ? 9.531 28.806 35.660 1.00 39.85 253 GLU A C 1
ATOM 1904 O O . GLU A 1 265 ? 9.598 27.877 36.468 1.00 39.91 253 GLU A O 1
ATOM 1910 N N . ASN A 1 266 ? 9.943 28.709 34.398 1.00 39.56 254 ASN A N 1
ATOM 1911 C CA . ASN A 1 266 ? 10.521 27.484 33.865 1.00 39.58 254 ASN A CA 1
ATOM 1912 C C . ASN A 1 266 ? 11.749 26.989 34.644 1.00 39.72 254 ASN A C 1
ATOM 1913 O O . ASN A 1 266 ? 11.870 25.790 34.913 1.00 39.76 254 ASN A O 1
ATOM 1918 N N . ALA A 1 267 ? 12.653 27.904 34.996 1.00 39.71 255 ALA A N 1
ATOM 1919 C CA . ALA A 1 267 ? 13.841 27.545 35.771 1.00 39.89 255 ALA A CA 1
ATOM 1920 C C . ALA A 1 267 ? 13.470 27.032 37.169 1.00 40.17 255 ALA A C 1
ATOM 1921 O O . ALA A 1 267 ? 14.043 26.060 37.650 1.00 39.98 255 ALA A O 1
ATOM 1923 N N . LEU A 1 268 ? 12.493 27.673 37.802 1.00 40.92 256 LEU A N 1
ATOM 1924 C CA . LEU A 1 268 ? 11.987 27.224 39.101 1.00 41.87 256 LEU A CA 1
ATOM 1925 C C . LEU A 1 268 ? 11.291 25.868 38.997 1.00 42.34 256 LEU A C 1
ATOM 1926 O O . LEU A 1 268 ? 11.284 25.107 39.961 1.00 42.32 256 LEU A O 1
ATOM 1931 N N . GLN A 1 269 ? 10.729 25.564 37.825 1.00 43.08 257 GLN A N 1
ATOM 1932 C CA . GLN A 1 269 ? 10.145 24.242 37.561 1.00 43.94 257 GLN A CA 1
ATOM 1933 C C . GLN A 1 269 ? 11.217 23.162 37.502 1.00 43.82 257 GLN A C 1
ATOM 1934 O O . GLN A 1 269 ? 11.124 22.159 38.211 1.00 43.75 257 GLN A O 1
ATOM 1948 N N . GLN A 1 271 ? 14.342 23.189 38.579 1.00 43.69 259 GLN A N 1
ATOM 1949 C CA . GLN A 1 271 ? 14.885 23.104 39.921 1.00 43.42 259 GLN A CA 1
ATOM 1950 C C . GLN A 1 271 ? 14.092 22.161 40.834 1.00 43.13 259 GLN A C 1
ATOM 1951 O O . GLN A 1 271 ? 14.684 21.463 41.662 1.00 43.14 259 GLN A O 1
ATOM 1957 N N . LYS A 1 272 ? 12.763 22.158 40.699 1.00 42.55 260 LYS A N 1
ATOM 1958 C CA . LYS A 1 272 ? 11.913 21.221 41.443 1.00 41.91 260 LYS A CA 1
ATOM 1959 C C . LYS A 1 272 ? 12.042 19.808 40.867 1.00 41.60 260 LYS A C 1
ATOM 1960 O O . LYS A 1 272 ? 12.183 18.843 41.623 1.00 41.56 260 LYS A O 1
ATOM 1962 N N . VAL A 1 273 ? 12.034 19.704 39.535 1.00 41.23 261 VAL A N 1
ATOM 1963 C CA . VAL A 1 27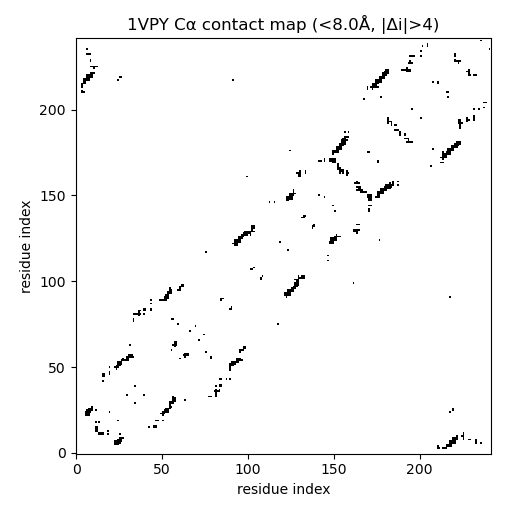3 ? 12.137 18.420 38.822 1.00 40.79 261 VAL A CA 1
ATOM 1964 C C . VAL A 1 273 ? 13.458 17.687 39.109 1.00 40.94 261 VAL A C 1
ATOM 1965 O O . VAL A 1 273 ? 13.476 16.458 39.216 1.00 41.16 261 VAL A O 1
ATOM 1969 N N . LEU A 1 274 ? 14.549 18.439 39.250 1.00 40.97 262 LEU A N 1
ATOM 1970 C CA . LEU A 1 274 ? 15.840 17.869 39.639 1.00 41.00 262 LEU A CA 1
ATOM 1971 C C . LEU A 1 274 ? 16.117 18.017 41.146 1.00 41.29 262 LEU A C 1
ATOM 1972 O O . LEU A 1 274 ? 17.266 17.903 41.572 1.00 41.13 262 LEU A O 1
ATOM 1977 N N . ASN A 1 275 ? 15.062 18.232 41.941 1.00 41.85 263 ASN A N 1
ATOM 1978 C CA . ASN A 1 275 ? 15.165 18.751 43.336 1.00 42.39 263 AS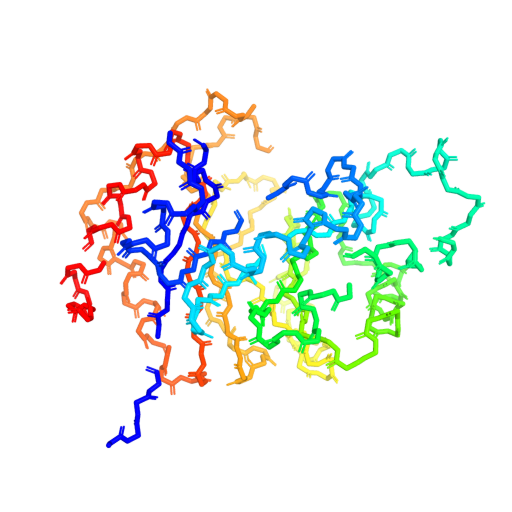N A CA 1
ATOM 1979 C C . ASN A 1 275 ? 16.530 19.336 43.741 1.00 42.59 263 ASN A C 1
ATOM 1980 O O . ASN A 1 275 ? 17.274 18.732 44.518 1.00 42.68 263 ASN A O 1
ATOM 1985 N N . LEU A 1 276 ? 16.831 20.522 43.205 1.00 42.84 264 LEU A N 1
ATOM 1986 C CA . LEU A 1 276 ? 18.140 21.179 43.366 1.00 43.01 264 LEU A CA 1
ATOM 1987 C C . LEU A 1 276 ? 18.252 22.136 44.568 1.00 42.87 264 LEU A C 1
ATOM 1988 O O . LEU A 1 276 ? 17.432 23.051 44.728 1.00 42.76 264 LEU A O 1
ATOM 1993 N N . SER A 1 277 ? 19.291 21.907 45.383 1.00 42.74 265 SER A N 1
ATOM 1994 C CA . SER A 1 277 ? 19.560 22.609 46.662 1.00 42.28 265 SER A CA 1
ATOM 1995 C C . SER A 1 277 ? 18.351 23.299 47.295 1.00 42.11 265 SER A C 1
ATOM 1996 O O . SER A 1 277 ? 17.560 22.664 47.984 1.00 41.95 265 SER A O 1
#

Secondary structure (DSSP, 8-state):
-----EEEESTT---HHHHHHH-SEE--HHHHSPPPHHHHHHHHHTS-TT-EE----TTTTT-S-GGGT-SSS---HHHHH--TTGGGT-B--EEEE--TT--S-HHHHHHHHHHHHHTTT--EEEE---GGGGSTTTS------TT--EEPEEE---BTTB--------S-TT-EEEEE--S--TT--TT-B----HHHHHHHHHHHH---S-S-EEEEE-SBSHHHHHHHHH--TTTT--

CATH classification: 3.20.20.410

Organism: Enterococcus faecalis (strain ATCC 700802 / V583) (NCBI:txid226185)

Sequence (242 aa):
HHHHIRLGLTSFSSTLYEYASHLPLVEDTAYYGIPPKERVAEWVKAVPENFRFVKVYSGISCQGEWQTYYASEEEITAFLESAPLIESKKLFAFLVQFSGTFGCTKENVAYLQKIRHWFKDLPIAIELRNNSWYQPNFVKQLQFKENQFSLVIVDEPQIPTNPVPFYPYVTNPNLVLFRFHGRNAAGWKKRTLYHYNTQEIADLSEAVLKSQEAKEVGVIFNNNSGGDAAENALQQKVLNLS

Radius of gyration: 17.43 Å; Cα contacts (8 Å, |Δi|>4): 429; chains: 1; bounding box: 39×40×42 Å

B-factor: mean 39.91, std 4.44, range [14.92, 71.95]